Protein AF-A0A9E2XDL4-F1 (afdb_monomer)

Radius of gyration: 23.02 Å; Cα contacts (8 Å, |Δi|>4): 170; chains: 1; bounding box: 71×43×50 Å

pLDDT: mean 92.7, std 8.57, range [45.03, 98.88]

Mean predicted aligned error: 7.13 Å

Structure (mmCIF, N/CA/C/O backbone):
data_AF-A0A9E2XDL4-F1
#
_entry.id   AF-A0A9E2XDL4-F1
#
loop_
_atom_site.group_PDB
_atom_site.id
_atom_site.type_symbol
_atom_site.label_atom_id
_atom_site.label_alt_id
_atom_site.label_comp_id
_atom_site.label_asym_id
_atom_site.label_entity_id
_atom_site.label_seq_id
_atom_site.pdbx_PDB_ins_code
_atom_site.Cartn_x
_atom_site.Cartn_y
_atom_site.Cartn_z
_atom_site.occupancy
_atom_site.B_iso_or_equiv
_atom_site.auth_seq_id
_atom_site.auth_comp_id
_atom_site.auth_asym_id
_atom_site.auth_atom_id
_atom_site.pdbx_PDB_model_num
ATOM 1 N N . MET A 1 1 ? 46.177 1.633 -13.561 1.00 62.00 1 MET A N 1
ATOM 2 C CA . MET A 1 1 ? 47.328 1.032 -14.269 1.00 62.00 1 MET A CA 1
ATOM 3 C C . MET A 1 1 ? 46.847 -0.246 -14.950 1.00 62.00 1 MET A C 1
ATOM 5 O O . MET A 1 1 ? 46.163 -1.020 -14.292 1.00 62.00 1 MET A O 1
ATOM 9 N N . ILE A 1 2 ? 47.090 -0.427 -16.253 1.00 73.31 2 ILE A N 1
ATOM 10 C CA . ILE A 1 2 ? 46.756 -1.671 -16.976 1.00 73.31 2 ILE A CA 1
ATOM 11 C C . ILE A 1 2 ? 47.979 -2.585 -16.883 1.00 73.31 2 ILE A C 1
ATOM 13 O O . ILE A 1 2 ? 49.095 -2.118 -17.096 1.00 73.31 2 ILE A O 1
ATOM 17 N N . LEU A 1 3 ? 47.785 -3.863 -16.552 1.00 84.06 3 LEU A N 1
ATOM 18 C CA . LEU A 1 3 ? 48.887 -4.825 -16.519 1.00 84.06 3 LEU A CA 1
ATOM 19 C C . LEU A 1 3 ? 49.520 -4.950 -17.920 1.00 84.06 3 LEU A C 1
ATOM 21 O O . LEU A 1 3 ? 48.772 -5.096 -18.891 1.00 84.06 3 LEU A O 1
ATOM 25 N N . PRO A 1 4 ? 50.859 -4.946 -18.055 1.00 82.56 4 PRO A N 1
ATOM 26 C CA . PRO A 1 4 ? 51.529 -5.014 -19.359 1.00 82.56 4 PRO A CA 1
ATOM 27 C C . PRO A 1 4 ? 51.084 -6.205 -20.222 1.00 82.56 4 PRO A C 1
ATOM 29 O O . PRO A 1 4 ? 50.841 -6.053 -21.417 1.00 82.56 4 PRO A O 1
ATOM 32 N N . SER A 1 5 ? 50.864 -7.367 -19.602 1.00 83.56 5 SER A N 1
ATOM 33 C CA . SER A 1 5 ? 50.330 -8.567 -20.262 1.00 83.56 5 SER A CA 1
ATOM 34 C C . SER A 1 5 ? 48.918 -8.363 -20.826 1.00 83.56 5 SER A C 1
ATOM 36 O O . SER A 1 5 ? 48.600 -8.819 -21.921 1.00 83.56 5 SER A O 1
ATOM 38 N N . THR A 1 6 ? 48.072 -7.622 -20.106 1.00 76.94 6 THR A N 1
ATOM 39 C CA . THR A 1 6 ? 46.712 -7.271 -20.537 1.00 76.94 6 THR A CA 1
ATOM 40 C C . THR A 1 6 ? 46.731 -6.252 -21.673 1.00 76.94 6 THR A C 1
ATOM 42 O O . THR A 1 6 ? 45.903 -6.342 -22.576 1.00 76.94 6 THR A O 1
ATOM 45 N N . ALA A 1 7 ? 47.668 -5.301 -21.651 1.00 79.44 7 ALA A N 1
ATOM 46 C CA . ALA A 1 7 ? 47.844 -4.330 -22.725 1.00 79.44 7 ALA A CA 1
ATOM 47 C C . ALA A 1 7 ? 48.325 -5.007 -24.019 1.00 79.44 7 ALA A C 1
ATOM 49 O O . ALA A 1 7 ? 47.759 -4.746 -25.078 1.00 79.44 7 ALA A O 1
ATOM 50 N N . ALA A 1 8 ? 49.291 -5.928 -23.935 1.00 83.44 8 ALA A N 1
ATOM 51 C CA . ALA A 1 8 ? 49.776 -6.687 -25.089 1.00 83.44 8 ALA A CA 1
ATOM 52 C C . ALA A 1 8 ? 48.665 -7.540 -25.734 1.00 83.44 8 ALA A C 1
ATOM 54 O O . ALA A 1 8 ? 48.471 -7.486 -26.945 1.00 83.44 8 ALA A O 1
ATOM 55 N N . ALA A 1 9 ? 47.873 -8.258 -24.927 1.00 82.56 9 ALA A N 1
ATOM 56 C CA . ALA A 1 9 ? 46.795 -9.119 -25.424 1.00 82.56 9 ALA A CA 1
ATOM 57 C C . ALA A 1 9 ? 45.600 -8.352 -26.026 1.00 82.56 9 ALA A C 1
ATOM 59 O O . ALA A 1 9 ? 44.872 -8.889 -26.858 1.00 82.56 9 ALA A O 1
ATOM 60 N N . ASN A 1 10 ? 45.376 -7.099 -25.611 1.00 82.00 10 ASN A N 1
ATOM 61 C CA . ASN A 1 10 ? 44.185 -6.327 -25.981 1.00 82.00 10 ASN A CA 1
ATOM 62 C C . ASN A 1 10 ? 44.475 -5.121 -26.889 1.00 82.00 10 ASN A C 1
ATOM 64 O O . ASN A 1 10 ? 43.595 -4.280 -27.075 1.00 82.00 10 ASN A O 1
ATOM 68 N N . GLY A 1 11 ? 45.675 -5.026 -27.471 1.00 83.50 11 GLY A N 1
ATOM 69 C CA . GLY A 1 11 ? 46.051 -3.921 -28.363 1.00 83.50 11 GLY A CA 1
ATOM 70 C C . GLY A 1 11 ? 46.117 -2.570 -27.646 1.00 83.50 11 GLY A C 1
ATOM 71 O O . GLY A 1 11 ? 45.583 -1.580 -28.132 1.00 83.50 11 GLY A O 1
ATOM 72 N N . GLY A 1 12 ? 46.689 -2.547 -26.440 1.00 83.94 12 GLY A N 1
ATOM 73 C CA . GLY A 1 12 ? 46.825 -1.354 -25.598 1.00 83.94 12 GLY A CA 1
ATOM 74 C C . GLY A 1 12 ? 45.557 -0.954 -24.834 1.00 83.94 12 GLY A C 1
ATOM 75 O O . GLY A 1 12 ? 45.604 -0.057 -23.996 1.00 83.94 12 GLY A O 1
ATOM 76 N N . MET A 1 13 ? 44.427 -1.625 -25.073 1.00 82.31 13 MET A N 1
ATOM 77 C CA . MET A 1 13 ? 43.151 -1.306 -24.434 1.00 82.31 13 MET A CA 1
ATOM 78 C C . MET A 1 13 ? 42.925 -2.065 -23.123 1.00 82.31 13 MET A C 1
ATOM 80 O O . MET A 1 13 ? 43.367 -3.196 -22.928 1.00 82.31 13 MET A O 1
ATOM 84 N N . CYS A 1 14 ? 42.160 -1.450 -22.219 1.00 83.81 14 CYS A N 1
ATOM 85 C CA . CYS A 1 14 ? 41.675 -2.112 -21.013 1.00 83.81 14 CYS A CA 1
ATOM 86 C C . CYS A 1 14 ? 40.666 -3.228 -21.354 1.00 83.81 14 CYS A C 1
ATOM 88 O O . CYS A 1 14 ? 39.970 -3.133 -22.365 1.00 83.81 14 CYS A O 1
ATOM 90 N N . VAL A 1 15 ? 40.510 -4.247 -20.497 1.00 84.69 15 VAL A N 1
ATOM 91 C CA . VAL A 1 15 ? 39.554 -5.356 -20.735 1.00 84.69 15 VAL A CA 1
ATOM 92 C C . VAL A 1 15 ? 38.116 -4.858 -20.995 1.00 84.69 15 VAL A C 1
ATOM 94 O O . VAL A 1 15 ? 37.545 -5.262 -22.008 1.00 84.69 15 VAL A O 1
ATOM 97 N N . PRO A 1 16 ? 37.538 -3.936 -20.193 1.00 82.69 16 PRO A N 1
ATOM 98 C CA . PRO A 1 16 ? 36.223 -3.353 -20.495 1.00 82.69 16 PRO A CA 1
ATOM 99 C C . PRO A 1 16 ? 36.154 -2.564 -21.805 1.00 82.69 16 PRO A C 1
ATOM 101 O O . PRO A 1 16 ? 35.116 -2.533 -22.457 1.00 82.69 16 PRO A O 1
ATOM 104 N N . CYS A 1 17 ? 37.255 -1.913 -22.182 1.00 82.31 17 CYS A N 1
ATOM 105 C CA . CYS A 1 17 ? 37.365 -1.105 -23.391 1.00 82.31 17 CYS A CA 1
ATOM 106 C C . CYS A 1 17 ? 37.353 -2.016 -24.627 1.00 82.31 17 CYS A C 1
ATOM 108 O O . CYS A 1 17 ? 36.594 -1.795 -25.563 1.00 82.31 17 CYS A O 1
ATOM 110 N N . LYS A 1 18 ? 38.139 -3.100 -24.583 1.00 84.94 18 LYS A N 1
ATOM 111 C CA . LYS A 1 18 ? 38.226 -4.099 -25.653 1.00 84.94 18 LYS A CA 1
ATOM 112 C C . LYS A 1 18 ? 36.928 -4.889 -25.826 1.00 84.94 18 LYS A C 1
ATOM 114 O O . LYS A 1 18 ? 36.585 -5.250 -26.945 1.00 84.94 18 LYS A O 1
ATOM 119 N N . ARG A 1 19 ? 36.223 -5.164 -24.725 1.00 85.81 19 ARG A N 1
ATOM 120 C CA . ARG A 1 19 ? 34.960 -5.919 -24.707 1.00 85.81 19 ARG A CA 1
ATOM 121 C C . ARG A 1 19 ? 33.701 -5.044 -24.833 1.00 85.81 19 ARG A C 1
ATOM 123 O O . ARG A 1 19 ? 32.603 -5.578 -24.768 1.00 85.81 19 ARG A O 1
ATOM 130 N N . GLY A 1 20 ? 33.841 -3.726 -24.990 1.00 84.81 20 GLY A N 1
ATOM 131 C CA . GLY A 1 20 ? 32.733 -2.811 -25.297 1.00 84.81 20 GLY A CA 1
ATOM 132 C C . GLY A 1 20 ? 31.850 -2.363 -24.122 1.00 84.81 20 GLY A C 1
ATOM 133 O O . GLY A 1 20 ? 31.075 -1.433 -24.294 1.00 84.81 20 GLY A O 1
ATOM 134 N N . PHE A 1 21 ? 31.995 -2.923 -22.917 1.00 87.50 21 PHE A N 1
ATOM 135 C CA . PHE A 1 21 ? 31.141 -2.591 -21.759 1.00 87.50 21 PHE A CA 1
ATOM 136 C C . PHE A 1 21 ? 31.703 -1.480 -20.852 1.00 87.50 21 PHE A C 1
ATOM 138 O O . PHE A 1 21 ? 31.214 -1.243 -19.746 1.00 87.50 21 PHE A O 1
ATOM 145 N N . ARG A 1 22 ? 32.760 -0.770 -21.278 1.00 87.94 22 ARG A N 1
ATOM 146 C CA . ARG A 1 22 ? 33.304 0.366 -20.507 1.00 87.94 22 ARG A CA 1
ATOM 147 C C . ARG A 1 22 ? 32.253 1.456 -20.282 1.00 87.94 22 ARG A C 1
ATOM 149 O O . ARG A 1 22 ? 32.222 2.028 -19.196 1.00 87.94 22 ARG A O 1
ATOM 156 N N . LYS A 1 23 ? 31.409 1.717 -21.285 1.00 86.00 23 LYS A N 1
ATOM 157 C CA . LYS A 1 23 ? 30.320 2.697 -21.203 1.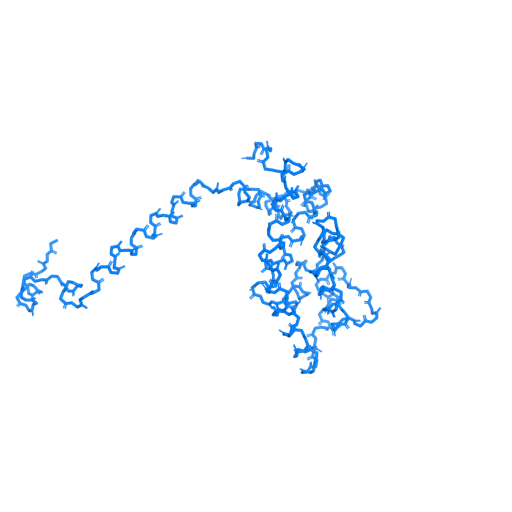00 86.00 23 LYS A CA 1
ATOM 158 C C . LYS A 1 23 ? 29.313 2.311 -20.115 1.00 86.00 23 LYS A C 1
ATOM 160 O O . LYS A 1 23 ? 29.029 3.131 -19.251 1.00 86.00 23 LYS A O 1
ATOM 165 N N . ASP A 1 24 ? 28.907 1.043 -20.072 1.00 86.81 24 ASP A N 1
ATOM 166 C CA . ASP A 1 2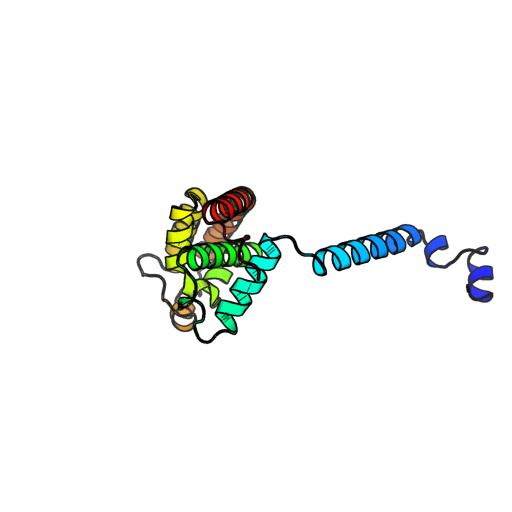4 ? 27.958 0.521 -19.077 1.00 86.81 24 ASP A CA 1
ATOM 167 C C . ASP A 1 24 ? 28.477 0.653 -17.640 1.00 86.81 24 ASP A C 1
ATOM 169 O O . ASP A 1 24 ? 27.705 0.929 -16.719 1.00 86.81 24 ASP A O 1
ATOM 173 N N . ILE A 1 25 ? 29.792 0.483 -17.440 1.00 86.25 25 ILE A N 1
ATOM 174 C CA . ILE A 1 25 ? 30.445 0.683 -16.139 1.00 86.25 25 ILE A CA 1
ATOM 175 C C . ILE A 1 25 ? 30.360 2.147 -15.706 1.00 86.25 25 ILE A C 1
ATOM 177 O O . ILE A 1 25 ? 30.022 2.416 -14.555 1.00 86.25 25 ILE A O 1
ATOM 181 N N . GLU A 1 26 ? 30.689 3.091 -16.590 1.00 90.12 26 GLU A N 1
ATOM 182 C CA . GLU A 1 26 ? 30.647 4.516 -16.241 1.00 90.12 26 GLU A CA 1
ATOM 183 C C . GLU A 1 26 ? 29.205 4.994 -16.026 1.00 90.12 26 GLU A C 1
ATOM 185 O O . GLU A 1 26 ? 28.925 5.650 -15.025 1.00 90.12 26 GLU A O 1
ATOM 190 N N . GLU A 1 27 ? 28.258 4.572 -16.868 1.00 90.62 27 GLU A N 1
ATOM 191 C CA . GLU A 1 27 ? 26.831 4.826 -16.636 1.00 90.62 27 GLU A CA 1
ATOM 192 C C . GLU A 1 27 ? 26.339 4.181 -15.330 1.00 90.62 27 GLU A C 1
ATOM 194 O O . GLU A 1 27 ? 25.522 4.754 -14.611 1.00 90.62 27 GLU A O 1
ATOM 199 N N . GLY A 1 28 ? 26.858 3.002 -14.975 1.00 88.94 28 GLY A N 1
ATOM 200 C CA . GLY A 1 28 ? 26.582 2.341 -13.702 1.00 88.94 28 GLY A CA 1
ATOM 201 C C . GLY A 1 28 ? 27.036 3.159 -12.495 1.00 88.94 28 GLY A C 1
ATOM 202 O O . GLY A 1 28 ? 26.291 3.258 -11.518 1.00 88.94 28 GLY A O 1
ATOM 203 N N . LYS A 1 29 ? 28.216 3.787 -12.568 1.00 90.69 29 LYS A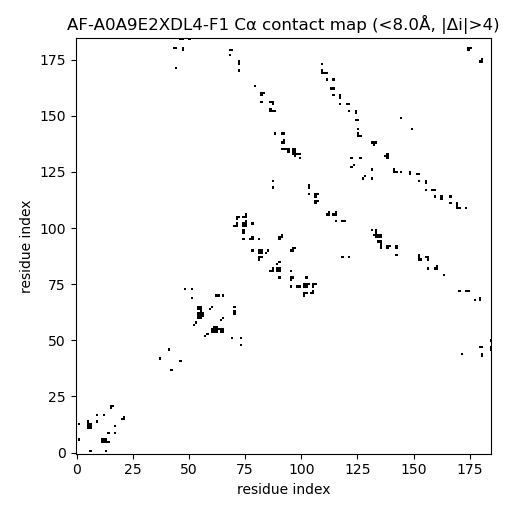 N 1
ATOM 204 C CA . LYS A 1 29 ? 28.697 4.699 -11.518 1.00 90.69 29 LYS A CA 1
ATOM 205 C C . LYS A 1 29 ? 27.828 5.945 -11.409 1.00 90.69 29 LYS A C 1
ATOM 207 O O . LYS A 1 29 ? 27.486 6.319 -10.293 1.00 90.69 29 LYS A O 1
ATOM 212 N N . LEU A 1 30 ? 27.426 6.537 -12.536 1.00 88.81 30 LEU A N 1
ATOM 213 C CA . LEU A 1 30 ? 26.518 7.688 -12.543 1.00 88.81 30 LEU A CA 1
ATOM 214 C C . LEU A 1 30 ? 25.183 7.336 -11.871 1.00 88.81 30 LEU A C 1
ATOM 216 O O . LEU A 1 30 ? 24.784 8.008 -10.924 1.00 88.81 30 LEU A O 1
ATOM 220 N N . ARG A 1 31 ? 24.563 6.206 -12.248 1.00 88.62 31 ARG A N 1
ATOM 221 C CA . ARG A 1 31 ? 23.337 5.703 -11.596 1.00 88.62 31 ARG A CA 1
ATOM 222 C C . ARG A 1 31 ? 23.528 5.466 -10.096 1.00 88.62 31 ARG A C 1
ATOM 224 O O . ARG A 1 31 ? 22.615 5.710 -9.309 1.00 88.62 31 ARG A O 1
ATOM 231 N N . TYR A 1 32 ? 24.691 4.963 -9.685 1.00 87.50 32 TYR A N 1
ATOM 232 C CA . TYR A 1 32 ? 25.015 4.766 -8.273 1.00 87.50 32 TYR A CA 1
ATOM 233 C C . TYR A 1 32 ? 25.140 6.099 -7.521 1.00 87.50 32 TYR A C 1
ATOM 235 O O . TYR A 1 32 ? 24.570 6.242 -6.440 1.00 87.50 32 TYR A O 1
ATOM 243 N N . GLU A 1 33 ? 25.835 7.085 -8.088 1.00 87.06 33 GLU A N 1
ATOM 244 C CA . GLU A 1 33 ? 25.971 8.419 -7.497 1.00 87.06 33 GLU A CA 1
ATOM 245 C C . GLU A 1 33 ? 24.630 9.150 -7.403 1.00 87.06 33 GLU A C 1
ATOM 247 O O . GLU A 1 33 ? 24.330 9.733 -6.362 1.00 87.06 33 GLU A O 1
ATOM 252 N N . GLU A 1 34 ? 23.795 9.075 -8.440 1.00 83.19 34 GLU A N 1
ATOM 253 C CA . GLU A 1 34 ? 22.436 9.623 -8.440 1.00 83.19 34 GLU A CA 1
ATOM 254 C C . GLU A 1 34 ? 21.574 8.985 -7.347 1.00 83.19 34 GLU A C 1
ATOM 256 O O . GLU A 1 34 ? 20.979 9.699 -6.539 1.00 83.19 34 GLU A O 1
ATOM 261 N N . ARG A 1 35 ? 21.570 7.647 -7.245 1.00 83.81 35 ARG A N 1
ATOM 262 C CA . ARG A 1 35 ? 20.869 6.931 -6.166 1.00 83.81 35 ARG A CA 1
ATOM 263 C C . ARG A 1 35 ? 21.390 7.332 -4.791 1.00 83.81 35 ARG A C 1
ATOM 265 O O . ARG A 1 35 ? 20.590 7.553 -3.887 1.00 83.81 35 ARG A O 1
ATOM 272 N N . LYS A 1 36 ? 22.710 7.469 -4.629 1.00 85.25 36 LYS A N 1
ATOM 273 C CA . LYS A 1 36 ? 23.330 7.915 -3.374 1.00 85.25 36 LYS A CA 1
ATOM 274 C C . LYS A 1 36 ? 22.892 9.337 -3.010 1.00 85.25 36 LYS A C 1
ATOM 276 O O . LYS A 1 36 ? 22.561 9.582 -1.853 1.00 85.25 36 LYS A O 1
ATOM 281 N N . ARG A 1 37 ? 22.848 10.262 -3.976 1.00 80.00 37 ARG A N 1
ATOM 282 C CA . ARG A 1 37 ? 22.356 11.638 -3.773 1.00 80.00 37 ARG A CA 1
ATOM 283 C C . ARG A 1 37 ? 20.875 11.655 -3.392 1.00 80.00 37 ARG A C 1
ATOM 285 O O . ARG A 1 37 ? 20.523 12.298 -2.408 1.00 80.00 37 ARG A O 1
ATOM 292 N N . ALA A 1 38 ? 20.035 10.903 -4.103 1.00 76.88 38 ALA A N 1
ATOM 293 C CA . ALA A 1 38 ? 18.610 10.774 -3.795 1.00 76.88 38 ALA A CA 1
ATOM 294 C C . ALA A 1 38 ? 18.367 10.142 -2.413 1.00 76.88 38 ALA A C 1
ATOM 296 O O . ALA A 1 38 ? 17.473 10.549 -1.679 1.00 76.88 38 ALA A O 1
ATOM 297 N N . GLN A 1 39 ? 19.195 9.174 -2.014 1.00 79.12 39 GLN A N 1
ATOM 298 C CA . GLN A 1 39 ? 19.116 8.569 -0.688 1.00 79.12 39 GLN A CA 1
ATOM 299 C C . GLN A 1 39 ? 19.547 9.535 0.424 1.00 79.12 39 GLN A C 1
ATOM 301 O O . GLN A 1 39 ? 18.978 9.469 1.516 1.00 79.12 39 GLN A O 1
ATOM 306 N N . ALA A 1 40 ? 20.523 10.408 0.146 1.00 80.94 40 ALA A N 1
ATOM 307 C CA . ALA A 1 40 ? 21.030 11.411 1.081 1.00 80.94 40 ALA A CA 1
ATOM 308 C C . ALA A 1 40 ? 20.064 12.592 1.268 1.00 80.94 40 ALA A C 1
ATOM 310 O O . ALA A 1 40 ? 19.936 13.096 2.380 1.00 80.94 40 ALA A O 1
ATOM 311 N N . ASN A 1 41 ? 19.358 13.008 0.212 1.00 79.75 41 ASN A N 1
ATOM 312 C CA . ASN A 1 41 ? 18.311 14.025 0.290 1.00 79.75 41 ASN A CA 1
ATOM 313 C C . ASN A 1 41 ? 17.005 13.513 -0.341 1.00 79.75 41 ASN A C 1
ATOM 315 O O . ASN A 1 41 ? 16.695 13.867 -1.481 1.00 79.75 41 ASN A O 1
ATOM 319 N N . PRO A 1 42 ? 16.260 12.658 0.379 1.00 84.44 42 PRO A N 1
ATOM 320 C CA . PRO A 1 42 ? 14.995 12.135 -0.111 1.00 84.44 42 PRO A CA 1
ATOM 321 C C . PRO A 1 42 ? 13.968 13.253 -0.295 1.00 84.44 42 PRO A C 1
ATOM 323 O O . PRO A 1 42 ? 13.981 14.259 0.423 1.00 84.44 42 PRO A O 1
ATOM 326 N N . ASP A 1 43 ? 13.056 13.055 -1.242 1.00 87.56 43 ASP A N 1
ATOM 327 C CA . ASP A 1 43 ? 11.907 13.933 -1.420 1.00 87.56 43 ASP A CA 1
ATOM 328 C C . ASP A 1 43 ? 11.016 13.941 -0.153 1.00 87.56 43 ASP A C 1
ATOM 330 O O . ASP A 1 43 ? 11.099 13.022 0.677 1.00 87.56 43 ASP A O 1
ATOM 334 N N . PRO A 1 44 ? 10.166 14.969 0.032 1.00 90.31 44 PRO A N 1
ATOM 335 C CA . PRO A 1 44 ? 9.342 15.094 1.232 1.00 90.31 44 PRO A CA 1
ATOM 336 C C . PRO A 1 44 ? 8.428 13.891 1.501 1.00 90.31 44 PRO A C 1
ATOM 338 O O . PRO A 1 44 ? 8.268 13.508 2.660 1.00 90.31 44 PRO A O 1
ATOM 341 N N . ALA A 1 45 ? 7.886 13.242 0.465 1.00 91.44 45 ALA A N 1
ATOM 342 C CA . ALA A 1 45 ? 7.023 12.077 0.644 1.00 91.44 45 ALA A CA 1
ATOM 343 C C . ALA A 1 45 ? 7.823 10.870 1.155 1.00 91.44 45 ALA A C 1
ATOM 345 O O . ALA A 1 45 ? 7.389 10.191 2.087 1.00 91.44 45 ALA A O 1
ATOM 346 N N . THR A 1 46 ? 9.030 10.647 0.626 1.00 91.19 46 THR A N 1
ATOM 347 C CA . THR A 1 46 ? 9.942 9.609 1.131 1.00 91.19 46 THR A CA 1
ATOM 348 C C . THR A 1 46 ? 10.387 9.882 2.572 1.00 91.19 46 THR A C 1
ATOM 350 O O . THR A 1 46 ? 10.459 8.946 3.374 1.00 91.19 46 THR A O 1
ATOM 353 N N . LYS A 1 47 ? 10.683 11.142 2.930 1.00 92.56 47 LYS A N 1
ATOM 354 C CA . LYS A 1 47 ? 11.002 11.531 4.320 1.00 92.56 47 LYS A CA 1
ATOM 355 C C . LYS A 1 47 ? 9.842 11.205 5.258 1.00 92.56 47 LYS A C 1
ATOM 357 O O . LYS A 1 47 ? 10.038 10.501 6.249 1.00 92.56 47 LYS A O 1
ATOM 362 N N . HIS A 1 48 ? 8.639 11.637 4.889 1.00 94.69 48 HIS A N 1
ATOM 363 C CA . HIS A 1 48 ? 7.427 11.416 5.672 1.00 94.69 48 HIS A CA 1
ATOM 364 C C . HIS A 1 48 ? 7.091 9.932 5.830 1.00 94.69 48 HIS A C 1
ATOM 366 O O . HIS A 1 48 ? 6.815 9.467 6.931 1.00 94.69 48 HIS A O 1
ATOM 372 N N . TRP A 1 49 ? 7.203 9.144 4.758 1.00 95.44 49 TRP A N 1
ATOM 373 C CA . TRP A 1 49 ? 6.996 7.697 4.820 1.00 95.44 49 TRP A CA 1
ATOM 374 C C . TRP A 1 49 ? 7.960 7.011 5.796 1.00 95.44 49 TRP A C 1
ATOM 376 O O . TRP A 1 49 ? 7.535 6.220 6.638 1.00 95.44 49 TRP A O 1
ATOM 386 N N . ARG A 1 50 ? 9.260 7.338 5.738 1.00 94.50 50 ARG A N 1
ATOM 387 C CA . ARG A 1 50 ? 10.259 6.780 6.671 1.00 94.50 50 ARG A CA 1
ATOM 388 C C . ARG A 1 50 ? 9.932 7.125 8.121 1.00 94.50 50 ARG A C 1
ATOM 390 O O . ARG A 1 50 ? 10.100 6.277 8.997 1.00 94.50 50 ARG A O 1
ATOM 397 N N . TRP A 1 51 ? 9.457 8.341 8.365 1.00 94.94 51 TRP A N 1
ATOM 398 C CA . TRP A 1 51 ? 9.012 8.765 9.685 1.00 94.94 51 TRP A CA 1
ATOM 399 C C . TRP A 1 51 ? 7.793 7.998 10.169 1.00 94.94 51 TRP A C 1
ATOM 401 O O . TRP A 1 51 ? 7.837 7.472 11.276 1.00 94.94 51 TRP A O 1
ATOM 411 N N . LEU A 1 52 ? 6.757 7.862 9.337 1.00 96.69 52 LEU A N 1
ATOM 412 C CA . LEU A 1 52 ? 5.559 7.086 9.663 1.00 96.69 52 LEU A CA 1
ATOM 413 C C . LEU A 1 52 ? 5.914 5.643 10.024 1.00 96.69 52 LEU A C 1
ATOM 415 O O . LEU A 1 52 ? 5.484 5.152 11.061 1.00 96.69 52 LEU A O 1
ATOM 419 N N . VAL A 1 53 ? 6.761 4.987 9.225 1.00 96.31 53 VAL A N 1
ATOM 420 C CA . VAL A 1 53 ? 7.267 3.637 9.525 1.00 96.31 53 VAL A CA 1
ATOM 421 C C . VAL A 1 53 ? 7.989 3.613 10.879 1.00 96.31 53 VAL A C 1
ATOM 423 O O . VAL A 1 53 ? 7.786 2.697 11.674 1.00 96.31 53 VAL A O 1
ATOM 426 N N . GLY A 1 54 ? 8.799 4.632 11.175 1.00 96.00 54 GLY A N 1
ATOM 427 C CA . GLY A 1 54 ? 9.422 4.808 12.487 1.00 96.00 54 GLY A CA 1
ATOM 428 C C . GLY A 1 54 ? 8.399 4.925 13.620 1.00 96.00 54 GLY A C 1
ATOM 429 O O . GLY A 1 54 ? 8.511 4.204 14.606 1.00 96.00 54 GLY A O 1
ATOM 430 N N . GLN A 1 55 ? 7.376 5.766 13.467 1.00 95.56 55 GLN A N 1
ATOM 431 C CA . GLN A 1 55 ? 6.325 5.937 14.472 1.00 95.56 55 GLN A CA 1
ATOM 432 C C . GLN A 1 55 ? 5.533 4.650 14.707 1.00 95.56 55 GLN A C 1
ATOM 434 O O . GLN A 1 55 ? 5.314 4.260 15.849 1.00 95.56 55 GLN A O 1
ATOM 439 N N . VA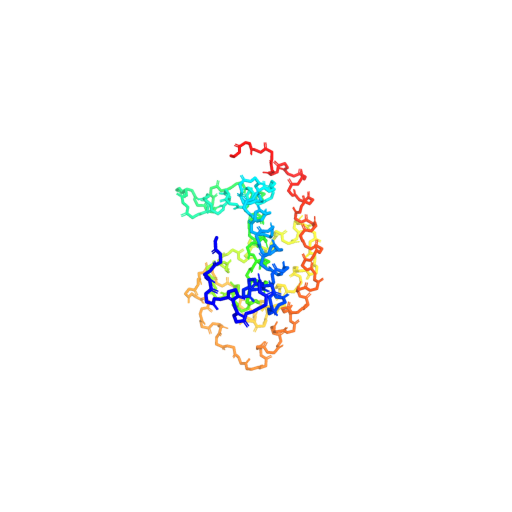L A 1 56 ? 5.150 3.955 13.636 1.00 96.44 56 VAL A N 1
ATOM 440 C CA . VAL A 1 56 ? 4.317 2.752 13.721 1.00 96.44 56 VAL A CA 1
ATOM 441 C C . VAL A 1 56 ? 5.050 1.596 14.395 1.00 96.44 56 VAL A C 1
ATOM 443 O O . VAL A 1 56 ? 4.457 0.913 15.225 1.00 96.44 56 VAL A O 1
ATOM 446 N N . TYR A 1 57 ? 6.325 1.378 14.062 1.00 94.56 57 TYR A N 1
ATOM 447 C CA . TYR A 1 57 ? 7.049 0.176 14.492 1.00 94.56 57 TYR A CA 1
ATOM 448 C C . TYR A 1 57 ? 8.084 0.408 15.598 1.00 94.56 57 TYR A C 1
ATOM 450 O O . TYR A 1 57 ? 8.610 -0.565 16.135 1.00 94.56 57 TYR A O 1
ATOM 458 N N . ARG A 1 58 ? 8.432 1.661 15.919 1.00 94.25 58 ARG A N 1
ATOM 459 C CA . ARG A 1 58 ? 9.500 1.980 16.889 1.00 94.25 58 ARG A CA 1
ATOM 460 C C . ARG A 1 58 ? 9.067 2.916 18.015 1.00 94.25 58 ARG A C 1
ATOM 462 O O . ARG A 1 58 ? 9.776 2.979 19.016 1.00 94.25 58 ARG A O 1
ATOM 469 N N . SER A 1 59 ? 7.942 3.622 17.886 1.00 93.25 59 SER A N 1
ATOM 470 C CA . SER A 1 59 ? 7.423 4.481 18.958 1.00 93.25 59 SER A CA 1
ATOM 471 C C . SER A 1 59 ? 6.429 3.726 19.854 1.00 93.25 59 SER A C 1
ATOM 473 O O . SER A 1 59 ? 5.655 2.916 19.344 1.00 93.25 59 SER A O 1
ATOM 475 N N . PRO A 1 60 ? 6.353 4.034 21.166 1.00 92.56 60 PRO A N 1
ATOM 476 C CA . PRO A 1 60 ? 5.408 3.390 22.088 1.00 92.56 60 PRO A CA 1
ATOM 477 C C . PRO A 1 60 ? 3.930 3.524 21.689 1.00 92.56 60 PRO A C 1
ATOM 479 O O . PRO A 1 60 ? 3.137 2.632 21.968 1.00 92.56 60 PRO A O 1
ATOM 482 N N . GLY A 1 61 ? 3.555 4.630 21.034 1.00 91.75 61 GLY A N 1
ATOM 483 C CA . GLY A 1 61 ? 2.186 4.854 20.555 1.00 91.75 61 GLY A CA 1
ATOM 484 C C . GLY A 1 61 ? 1.808 4.027 19.321 1.00 91.75 61 GLY A C 1
ATOM 485 O O . GLY A 1 61 ? 0.621 3.873 19.033 1.00 91.75 61 GLY A O 1
ATOM 486 N N . GLY A 1 62 ? 2.798 3.499 18.593 1.00 95.75 62 GLY A N 1
ATOM 487 C CA . GLY A 1 62 ? 2.604 2.741 17.361 1.00 95.75 62 GLY A CA 1
ATOM 488 C C . GLY A 1 62 ? 1.676 3.432 16.358 1.00 95.75 62 GLY A C 1
ATOM 489 O O . GLY A 1 62 ? 1.592 4.659 16.278 1.00 95.75 62 GLY A O 1
ATOM 490 N N . PHE A 1 63 ? 0.929 2.627 15.604 1.00 96.31 63 PHE A N 1
ATOM 491 C CA . PHE A 1 63 ? -0.065 3.119 14.647 1.00 96.31 63 PHE A CA 1
ATOM 492 C C . PHE A 1 63 ? -1.175 3.964 15.293 1.00 96.31 63 PHE A C 1
ATOM 494 O O . PHE A 1 63 ? -1.603 4.962 14.715 1.00 96.31 63 PHE A O 1
ATOM 501 N N . ALA A 1 64 ? -1.625 3.604 16.498 1.00 95.94 64 ALA A N 1
ATOM 502 C CA . ALA A 1 64 ? -2.691 4.325 17.195 1.00 95.94 64 ALA A CA 1
ATOM 503 C C . ALA A 1 64 ? -2.275 5.748 17.614 1.00 95.94 64 ALA A C 1
ATOM 505 O O . ALA A 1 64 ? -3.122 6.635 17.683 1.00 95.94 64 ALA A O 1
ATOM 506 N N . GLY A 1 65 ? -0.979 5.974 17.851 1.00 95.81 65 GLY A N 1
ATOM 507 C CA . GLY A 1 65 ? -0.419 7.272 18.232 1.00 95.81 65 GLY A CA 1
ATOM 508 C C . GLY A 1 65 ? -0.279 8.280 17.087 1.00 95.81 65 GLY A C 1
ATOM 509 O O . GLY A 1 65 ? 0.045 9.439 17.338 1.00 95.81 65 GLY A O 1
ATOM 510 N N . LEU A 1 66 ? -0.510 7.872 15.836 1.00 96.88 66 LEU A N 1
ATOM 511 C CA . LEU A 1 66 ? -0.539 8.784 14.692 1.00 96.88 66 LEU A CA 1
ATOM 512 C C . LEU A 1 66 ? -1.804 9.658 14.706 1.00 96.88 66 LEU A C 1
ATOM 514 O O . LEU A 1 66 ? -2.839 9.243 15.227 1.00 96.88 66 LEU A O 1
ATOM 518 N N . SER A 1 67 ? -1.753 10.837 14.071 1.00 96.81 67 SER A N 1
ATOM 519 C CA . SER A 1 67 ? -2.977 11.597 13.759 1.00 96.81 67 SER A CA 1
ATOM 520 C C . SER A 1 67 ? -3.863 10.824 12.779 1.00 96.81 67 SER A C 1
ATOM 522 O O . SER A 1 67 ? -3.392 9.905 12.106 1.00 96.81 67 SER A O 1
ATOM 524 N N . GLU A 1 68 ? -5.137 11.195 12.680 1.00 97.44 68 GLU A N 1
ATOM 525 C CA . GLU A 1 68 ? -6.085 10.536 11.778 1.00 97.44 68 GLU A CA 1
ATOM 526 C C . GLU A 1 68 ? -5.607 10.552 10.324 1.00 97.44 68 GLU A C 1
ATOM 528 O O . GLU A 1 68 ? -5.523 9.502 9.691 1.00 97.44 68 GLU A O 1
ATOM 533 N N . GLU A 1 69 ? -5.133 11.702 9.855 1.00 97.81 69 GLU A N 1
ATOM 534 C CA . GLU A 1 69 ? -4.651 11.889 8.489 1.00 97.81 69 GLU A CA 1
ATOM 535 C C . GLU A 1 69 ? -3.396 11.061 8.209 1.00 97.81 69 GLU A C 1
ATOM 537 O O . GLU A 1 69 ? -3.212 10.514 7.122 1.00 97.81 69 GLU A O 1
ATOM 542 N N . ASN A 1 70 ? -2.523 10.925 9.213 1.00 97.81 70 ASN A N 1
ATOM 543 C CA . ASN A 1 70 ? -1.328 10.096 9.109 1.00 97.81 70 ASN A CA 1
ATOM 544 C C . ASN A 1 70 ? -1.659 8.603 9.129 1.00 97.81 70 ASN A C 1
ATOM 546 O O . ASN A 1 70 ? -0.980 7.837 8.448 1.00 97.81 70 ASN A O 1
ATOM 550 N N . ARG A 1 71 ? -2.700 8.177 9.858 1.00 98.31 71 ARG A N 1
ATOM 551 C CA . ARG A 1 71 ? -3.196 6.795 9.795 1.00 98.31 71 ARG A CA 1
ATOM 552 C C . ARG A 1 71 ? -3.799 6.489 8.429 1.00 98.31 71 ARG A C 1
ATOM 554 O O . ARG A 1 71 ? -3.454 5.453 7.863 1.00 98.31 71 ARG A O 1
ATOM 561 N N . THR A 1 72 ? -4.627 7.389 7.892 1.00 98.50 72 THR A N 1
ATOM 562 C CA . THR A 1 72 ? -5.194 7.282 6.538 1.00 98.50 72 THR A CA 1
ATOM 563 C C . THR A 1 72 ? -4.080 7.185 5.497 1.00 98.50 72 THR A C 1
ATOM 565 O O . THR A 1 72 ? -4.006 6.199 4.763 1.00 98.50 72 THR A O 1
ATOM 568 N N . TYR A 1 73 ? -3.157 8.151 5.479 1.00 98.44 73 TYR A N 1
ATOM 569 C CA . TYR A 1 73 ? -2.050 8.167 4.523 1.00 98.44 73 TYR A CA 1
ATOM 570 C C . TYR A 1 73 ? -1.180 6.907 4.637 1.00 98.44 73 TYR A C 1
ATOM 572 O O . TYR A 1 73 ? -0.904 6.252 3.633 1.00 98.44 73 TYR A O 1
ATOM 580 N N . PHE A 1 74 ? -0.797 6.514 5.859 1.00 98.50 74 PHE A N 1
ATOM 581 C CA . PHE A 1 74 ? 0.008 5.315 6.092 1.00 98.50 74 PHE A CA 1
ATOM 582 C C . PHE A 1 74 ? -0.683 4.044 5.593 1.00 98.50 74 PHE A C 1
ATOM 584 O O . PHE A 1 74 ? -0.067 3.274 4.859 1.00 98.50 74 PHE A O 1
ATOM 591 N N . ALA A 1 75 ? -1.946 3.820 5.967 1.00 98.62 75 ALA A N 1
ATOM 592 C CA . ALA A 1 75 ? -2.664 2.592 5.634 1.00 98.62 75 ALA A CA 1
ATOM 593 C C . ALA A 1 75 ? -2.876 2.438 4.120 1.00 98.62 75 ALA A C 1
ATOM 595 O O . ALA A 1 75 ? -2.745 1.333 3.592 1.00 98.62 75 ALA A O 1
ATOM 596 N N . VAL A 1 76 ? -3.153 3.538 3.410 1.00 98.75 76 VAL A N 1
ATOM 597 C CA . VAL A 1 76 ? -3.342 3.516 1.953 1.00 98.75 76 VAL A CA 1
ATOM 598 C C . VAL A 1 76 ? -2.008 3.347 1.213 1.00 98.75 76 VAL A C 1
ATOM 600 O O . VAL A 1 76 ? -1.938 2.550 0.279 1.00 98.75 76 VAL A O 1
ATOM 603 N N . CYS A 1 77 ? -0.931 4.016 1.646 1.00 98.44 77 CYS A N 1
ATOM 604 C CA . CYS A 1 77 ? 0.412 3.770 1.105 1.00 98.44 77 CYS A CA 1
ATOM 605 C C . CYS A 1 77 ? 0.868 2.323 1.341 1.00 98.44 77 CYS A C 1
ATOM 607 O O . CYS A 1 77 ? 1.447 1.703 0.452 1.00 98.44 77 CYS A O 1
ATOM 609 N N . LEU A 1 78 ? 0.589 1.772 2.524 1.00 98.25 78 LEU A N 1
ATOM 610 C CA . LEU A 1 78 ? 0.936 0.396 2.859 1.00 98.25 78 LEU A CA 1
ATOM 611 C C . LEU A 1 78 ? 0.169 -0.606 1.985 1.00 98.25 78 LEU A C 1
ATOM 613 O O . LEU A 1 78 ? 0.774 -1.536 1.461 1.00 98.25 78 LEU A O 1
ATOM 617 N N . LEU A 1 79 ? -1.135 -0.391 1.779 1.00 98.69 79 LEU A N 1
ATOM 618 C CA . LEU A 1 79 ? -1.950 -1.183 0.855 1.00 98.69 79 LEU A CA 1
ATOM 619 C C . LEU A 1 79 ? -1.360 -1.190 -0.560 1.00 98.69 79 LEU A C 1
ATOM 621 O O . LEU A 1 79 ? -1.174 -2.255 -1.147 1.00 98.69 79 LEU A O 1
ATOM 625 N N . GLU A 1 80 ? -1.069 -0.008 -1.103 1.00 98.44 80 GLU A N 1
ATOM 626 C CA . GLU A 1 80 ? -0.525 0.137 -2.454 1.00 98.44 80 GLU A CA 1
ATOM 627 C C . GLU A 1 80 ? 0.825 -0.575 -2.597 1.00 98.44 80 GLU A C 1
ATOM 629 O O . GLU A 1 80 ? 1.020 -1.322 -3.556 1.00 98.44 80 GLU A O 1
ATOM 634 N N . GLY A 1 81 ? 1.708 -0.429 -1.605 1.00 97.94 81 GLY A N 1
ATOM 635 C CA . GLY A 1 81 ? 3.012 -1.086 -1.592 1.00 97.94 81 GLY A CA 1
ATOM 636 C C . GLY A 1 81 ? 2.928 -2.613 -1.528 1.00 97.94 81 GLY A C 1
ATOM 637 O O . GLY A 1 81 ? 3.676 -3.298 -2.225 1.00 97.94 81 GLY A O 1
ATOM 638 N N . GLU A 1 82 ? 2.017 -3.174 -0.730 1.00 98.31 82 GLU A N 1
ATOM 639 C CA . GLU A 1 82 ? 1.812 -4.628 -0.665 1.00 98.31 82 GLU A CA 1
ATOM 640 C C . GLU A 1 82 ? 1.267 -5.186 -1.982 1.00 98.31 82 GLU A C 1
ATOM 642 O O . GLU A 1 82 ? 1.775 -6.195 -2.472 1.00 98.31 82 GLU A O 1
ATOM 647 N N . ILE A 1 83 ? 0.288 -4.508 -2.592 1.00 98.31 83 ILE A N 1
ATOM 648 C CA . ILE A 1 83 ? -0.273 -4.934 -3.880 1.00 98.31 83 ILE A CA 1
ATOM 649 C C . ILE A 1 83 ? 0.781 -4.836 -4.982 1.00 98.31 83 ILE A C 1
ATOM 651 O O . ILE A 1 83 ? 0.910 -5.759 -5.784 1.00 98.31 83 ILE A O 1
ATOM 655 N N . TYR A 1 84 ? 1.573 -3.763 -4.996 1.00 97.12 84 TYR A N 1
ATOM 656 C CA . TYR A 1 84 ? 2.678 -3.614 -5.938 1.00 97.12 84 TYR A CA 1
ATOM 657 C C . TYR A 1 84 ? 3.713 -4.744 -5.804 1.00 97.12 84 TYR A C 1
ATOM 659 O O . TYR A 1 84 ? 4.224 -5.234 -6.810 1.00 97.12 84 TYR A O 1
ATOM 667 N N . ASN A 1 85 ? 4.009 -5.175 -4.575 1.00 97.25 85 ASN A N 1
ATOM 668 C CA . ASN A 1 85 ? 5.018 -6.201 -4.311 1.00 97.25 85 ASN A CA 1
ATOM 669 C C . ASN A 1 85 ? 4.515 -7.637 -4.540 1.00 97.25 85 ASN A C 1
ATOM 671 O O . ASN A 1 85 ? 5.293 -8.475 -4.992 1.00 97.25 85 ASN A O 1
ATOM 675 N N . GLY A 1 86 ? 3.252 -7.935 -4.224 1.00 96.38 86 GLY A N 1
ATOM 676 C CA . GLY A 1 86 ? 2.737 -9.310 -4.253 1.00 96.38 86 GLY A CA 1
ATOM 677 C C . GLY A 1 86 ? 1.215 -9.454 -4.320 1.00 96.38 86 GLY A C 1
ATOM 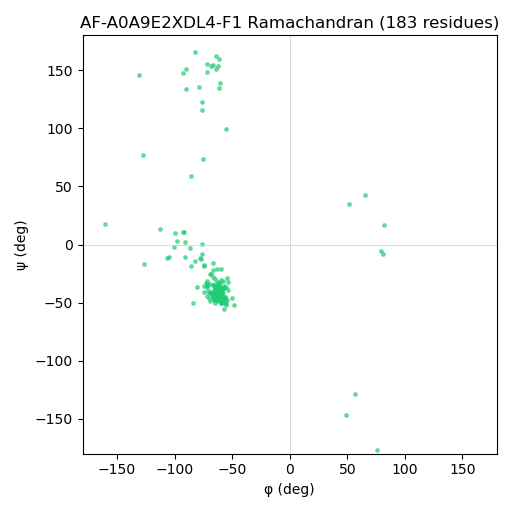678 O O . GLY A 1 86 ? 0.691 -10.528 -4.018 1.00 96.38 86 GLY A O 1
ATOM 679 N N . GLY A 1 87 ? 0.496 -8.400 -4.708 1.00 98.31 87 GLY A N 1
ATOM 680 C CA . GLY A 1 87 ? -0.954 -8.429 -4.897 1.00 98.31 87 GLY A CA 1
ATOM 681 C C . GLY A 1 87 ? -1.777 -8.420 -3.604 1.00 98.31 87 GLY A C 1
ATOM 682 O O . GLY A 1 87 ? -1.263 -8.362 -2.482 1.00 98.31 87 GLY A O 1
ATOM 683 N N . PHE A 1 88 ? -3.098 -8.506 -3.760 1.00 98.56 88 PHE A N 1
ATOM 684 C CA . PHE A 1 88 ? -4.058 -8.547 -2.657 1.00 98.56 88 PHE A CA 1
ATOM 685 C C . PHE A 1 88 ? -3.848 -9.751 -1.737 1.00 98.56 88 PHE A C 1
ATOM 687 O O . PHE A 1 88 ? -4.057 -9.637 -0.531 1.00 98.56 88 PHE A O 1
ATOM 694 N N . HIS A 1 89 ? -3.406 -10.891 -2.279 1.00 97.88 89 HIS A N 1
ATOM 695 C CA . HIS A 1 89 ? -3.071 -12.056 -1.460 1.00 97.88 89 HIS A CA 1
ATOM 696 C C . HIS A 1 89 ? -1.981 -11.709 -0.438 1.00 97.88 89 HIS A C 1
ATOM 698 O O . HIS A 1 89 ? -2.154 -11.965 0.753 1.00 97.88 89 HIS A O 1
ATOM 704 N N . GLN A 1 90 ? -0.891 -11.065 -0.875 1.00 97.62 90 GLN A N 1
ATOM 705 C CA . GLN A 1 90 ? 0.178 -10.640 0.027 1.00 97.62 90 GLN A CA 1
ATOM 706 C C . GLN A 1 90 ? -0.317 -9.606 1.047 1.00 97.62 90 GLN A C 1
ATOM 708 O O . GLN A 1 90 ? -0.023 -9.742 2.236 1.00 97.62 90 GLN A O 1
ATOM 713 N N . TYR A 1 91 ? -1.112 -8.624 0.610 1.00 98.50 91 TYR A N 1
ATOM 714 C CA . TYR A 1 91 ? -1.696 -7.624 1.506 1.00 98.50 91 TYR A CA 1
ATOM 715 C C . TYR A 1 91 ? -2.492 -8.264 2.652 1.00 98.50 91 TYR A C 1
ATOM 717 O O . TYR A 1 91 ? -2.257 -7.951 3.820 1.00 98.50 91 TYR A O 1
ATOM 725 N N . PHE A 1 92 ? -3.397 -9.195 2.336 1.00 98.19 92 PHE A N 1
ATOM 726 C CA . PHE A 1 92 ? -4.200 -9.879 3.347 1.00 98.19 92 PHE A CA 1
ATOM 727 C C . PHE A 1 92 ? -3.386 -10.880 4.179 1.00 98.19 92 PHE A C 1
ATOM 729 O O . PHE A 1 92 ? -3.687 -11.064 5.357 1.00 98.19 92 PHE A O 1
ATOM 736 N N . LEU A 1 93 ? -2.349 -11.507 3.620 1.00 96.19 93 LEU A N 1
ATOM 737 C CA . LEU A 1 93 ? -1.492 -12.448 4.349 1.00 96.19 93 LEU A CA 1
ATOM 738 C C . LEU A 1 93 ? -0.576 -11.759 5.367 1.00 96.19 93 LEU A C 1
ATOM 740 O O . LEU A 1 93 ? -0.285 -12.314 6.429 1.00 96.19 93 LEU A O 1
ATOM 744 N N . ASN A 1 94 ? -0.082 -10.568 5.048 1.00 96.44 94 ASN A N 1
ATOM 745 C CA . ASN A 1 94 ? 0.858 -9.848 5.895 1.00 96.44 94 ASN A CA 1
ATOM 746 C C . ASN A 1 94 ? 0.149 -9.080 7.017 1.00 96.44 94 ASN A C 1
ATOM 748 O O . ASN A 1 94 ? -1.066 -8.879 6.996 1.00 96.44 94 ASN A O 1
ATOM 752 N N . SER A 1 95 ? 0.920 -8.630 8.013 1.00 94.81 95 SER A N 1
ATOM 753 C CA . SER A 1 95 ? 0.416 -7.743 9.077 1.00 94.81 95 SER A CA 1
ATOM 754 C C . SER A 1 95 ? -0.132 -6.427 8.524 1.00 94.81 95 SER A C 1
ATOM 756 O O . SER A 1 95 ? -0.972 -5.802 9.154 1.00 94.81 95 SER A O 1
ATOM 758 N N . SER A 1 96 ? 0.263 -6.033 7.313 1.00 96.38 96 SER A N 1
ATOM 759 C CA . SER A 1 96 ? -0.321 -4.903 6.589 1.00 96.38 96 SER A CA 1
ATOM 760 C C . SER A 1 96 ? -1.847 -4.994 6.455 1.00 96.38 96 SER A C 1
ATOM 762 O O . SER A 1 96 ? -2.532 -3.973 6.530 1.00 96.38 96 SER A O 1
ATOM 764 N N . GLY A 1 97 ? -2.392 -6.212 6.353 1.00 96.88 97 GLY A N 1
ATOM 765 C CA . GLY A 1 97 ? -3.832 -6.463 6.339 1.00 96.88 97 GLY A CA 1
ATOM 766 C C . GLY A 1 97 ? -4.550 -6.145 7.656 1.00 96.88 97 GLY A C 1
ATOM 767 O O . GLY A 1 97 ? -5.768 -5.981 7.645 1.00 96.88 97 GLY A O 1
ATOM 768 N N . ASP A 1 98 ? -3.834 -5.981 8.777 1.00 96.31 98 ASP A N 1
ATOM 769 C CA . ASP A 1 98 ? -4.419 -5.531 10.054 1.00 96.31 98 ASP A CA 1
ATOM 770 C C . ASP A 1 98 ? -4.984 -4.100 9.927 1.00 96.31 98 ASP A C 1
ATOM 772 O O . ASP A 1 98 ? -5.879 -3.701 10.671 1.00 96.31 98 ASP A O 1
ATOM 776 N N . HIS A 1 99 ? -4.518 -3.340 8.929 1.00 97.06 99 HIS A N 1
ATOM 777 C CA . HIS A 1 99 ? -4.976 -1.986 8.630 1.00 97.06 99 HIS A CA 1
ATOM 778 C C . HIS A 1 99 ? -6.123 -1.930 7.606 1.00 97.06 99 HIS A C 1
ATOM 780 O O . HIS A 1 99 ? -6.453 -0.836 7.149 1.00 97.06 99 HIS A O 1
ATOM 786 N N . TYR A 1 100 ? -6.750 -3.061 7.247 1.00 98.38 100 TYR A N 1
ATOM 787 C CA . TYR A 1 100 ? -7.797 -3.138 6.213 1.00 98.38 100 TYR A CA 1
ATOM 788 C C . TYR A 1 100 ? -8.897 -2.083 6.359 1.00 98.38 100 TYR A C 1
ATOM 790 O O . TYR A 1 100 ? -9.176 -1.356 5.407 1.00 98.38 100 TYR A O 1
ATOM 798 N N . ALA A 1 101 ? -9.501 -1.964 7.545 1.00 97.81 101 ALA A N 1
ATOM 799 C CA . ALA A 1 101 ? -10.606 -1.031 7.759 1.00 97.81 101 ALA A CA 1
ATOM 800 C C . ALA A 1 101 ? -10.171 0.429 7.544 1.00 97.81 101 ALA A C 1
ATOM 802 O O . ALA A 1 101 ? -10.886 1.203 6.909 1.00 97.81 101 ALA A O 1
ATOM 803 N N . VAL A 1 102 ? -8.969 0.787 8.010 1.00 98.44 102 VAL A N 1
ATOM 804 C CA . VAL A 1 102 ? -8.419 2.139 7.835 1.00 98.44 102 VAL A CA 1
ATOM 805 C C . VAL A 1 102 ? -8.030 2.388 6.383 1.00 98.44 102 VAL A C 1
ATOM 807 O O . VAL A 1 102 ? -8.306 3.461 5.865 1.00 98.44 102 VAL A O 1
ATOM 810 N N . ALA A 1 103 ? -7.450 1.406 5.692 1.00 98.62 103 ALA A N 1
ATOM 811 C CA . ALA A 1 103 ? -7.133 1.529 4.273 1.00 98.62 103 ALA A CA 1
ATOM 812 C C . ALA A 1 103 ? -8.406 1.692 3.425 1.00 98.62 103 ALA A C 1
ATOM 814 O O . ALA A 1 103 ? -8.443 2.527 2.525 1.00 98.62 103 ALA A O 1
ATOM 815 N N . LEU A 1 104 ? -9.471 0.945 3.734 1.00 98.69 104 LEU A N 1
ATOM 816 C CA . LEU A 1 104 ? -10.752 1.036 3.035 1.00 98.69 104 LEU A CA 1
ATOM 817 C C . LEU A 1 104 ? -11.402 2.418 3.202 1.00 98.69 104 LEU A C 1
ATOM 819 O O . LEU A 1 104 ? -11.805 3.020 2.206 1.00 98.69 104 LEU A O 1
ATOM 823 N N . HIS A 1 105 ? -11.472 2.925 4.437 1.00 98.44 105 HIS A N 1
ATOM 824 C CA . HIS A 1 105 ? -11.951 4.283 4.710 1.00 98.44 105 HIS A CA 1
ATOM 825 C C . HIS A 1 105 ? -11.034 5.344 4.096 1.00 98.44 105 HIS A C 1
ATOM 827 O O . HIS A 1 105 ? -11.512 6.297 3.490 1.00 98.44 105 HIS A O 1
ATOM 833 N N . GLY A 1 106 ? -9.719 5.150 4.166 1.00 98.69 106 GLY A N 1
ATOM 834 C CA . GLY A 1 106 ? -8.744 6.072 3.600 1.00 98.69 106 GLY A CA 1
ATOM 835 C C . GLY A 1 106 ? -8.854 6.199 2.081 1.00 98.69 106 GLY A C 1
ATOM 836 O O . GLY A 1 106 ? -8.777 7.301 1.551 1.00 98.69 106 GLY A O 1
ATOM 837 N N . LEU A 1 107 ? -9.111 5.101 1.361 1.00 98.81 107 LEU A N 1
ATOM 838 C CA . LEU A 1 107 ? -9.380 5.153 -0.082 1.00 98.81 107 LEU A CA 1
ATOM 839 C C . LEU A 1 107 ? -10.639 5.966 -0.411 1.00 98.81 107 LEU A C 1
ATOM 841 O O . LEU A 1 107 ? -10.697 6.597 -1.464 1.00 98.81 107 LEU A O 1
ATOM 845 N N . GLU A 1 108 ? -11.641 5.961 0.468 1.00 98.44 108 GLU A N 1
ATOM 846 C CA . GLU A 1 108 ? -12.826 6.811 0.341 1.00 98.44 108 GLU A CA 1
ATOM 847 C C . GLU A 1 108 ? -12.482 8.286 0.575 1.00 98.44 108 GLU A C 1
ATOM 849 O O . GLU A 1 108 ? -12.790 9.131 -0.263 1.00 98.44 108 GLU A O 1
ATOM 854 N N . GLU A 1 109 ? -11.766 8.580 1.659 1.00 98.25 109 GLU A N 1
ATOM 855 C CA . GLU A 1 109 ? -11.368 9.932 2.071 1.00 98.25 109 GLU A CA 1
ATOM 856 C C . GLU A 1 109 ? -10.424 10.622 1.067 1.00 98.25 109 GLU A C 1
ATOM 858 O O . GLU A 1 109 ? -10.508 11.831 0.824 1.00 98.25 109 GLU A O 1
ATOM 863 N N . VAL A 1 110 ? -9.535 9.841 0.449 1.00 98.12 110 VAL A N 1
ATOM 864 C CA . VAL A 1 110 ? -8.606 10.277 -0.606 1.00 98.12 110 VAL A CA 1
ATOM 865 C C . VAL A 1 110 ? -9.319 10.423 -1.964 1.00 98.12 110 VAL A C 1
ATOM 867 O O . VAL A 1 110 ? -8.774 11.019 -2.890 1.00 98.12 110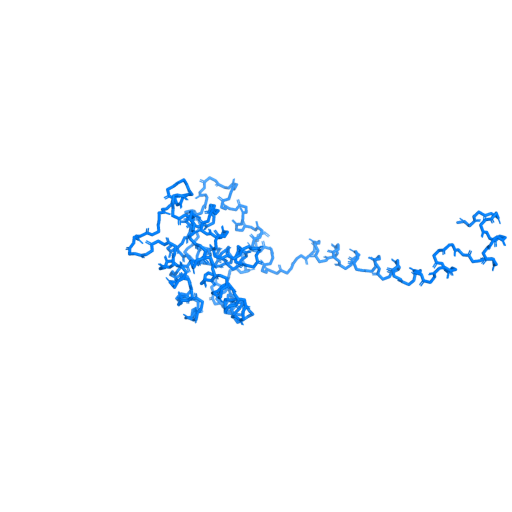 VAL A O 1
ATOM 870 N N . GLY A 1 111 ? -10.552 9.921 -2.105 1.00 98.44 111 GLY A N 1
ATOM 871 C CA . GLY A 1 111 ? -11.327 9.984 -3.350 1.00 98.44 111 GLY A CA 1
ATOM 872 C C . GLY A 1 111 ? -10.967 8.901 -4.376 1.00 98.44 111 GLY A C 1
ATOM 873 O O . GLY A 1 111 ? -11.329 8.995 -5.550 1.00 98.44 111 GLY A O 1
ATOM 874 N N . ALA A 1 112 ? -10.277 7.840 -3.957 1.00 98.56 112 ALA A N 1
ATOM 875 C CA . ALA A 1 112 ? -9.833 6.734 -4.801 1.00 98.56 112 ALA A CA 1
ATOM 876 C C . ALA A 1 112 ? -10.920 5.649 -4.958 1.00 98.56 112 ALA A C 1
ATOM 878 O O . ALA A 1 112 ? -10.721 4.474 -4.637 1.00 98.56 112 ALA A O 1
ATOM 879 N N . ALA A 1 113 ? -12.089 6.037 -5.479 1.00 98.56 113 ALA A N 1
ATOM 880 C CA . ALA A 1 113 ? -13.271 5.170 -5.561 1.00 98.56 113 ALA A CA 1
ATOM 881 C C . ALA A 1 113 ? -13.034 3.848 -6.324 1.00 98.56 113 ALA A C 1
ATOM 883 O O . ALA A 1 113 ? -13.554 2.806 -5.918 1.00 98.56 113 ALA A O 1
ATOM 884 N N . ALA A 1 114 ? -12.230 3.869 -7.395 1.00 98.56 114 ALA A N 1
ATOM 885 C CA . ALA A 1 114 ? -11.883 2.672 -8.164 1.00 98.56 114 ALA A CA 1
ATOM 886 C C . ALA A 1 114 ? -11.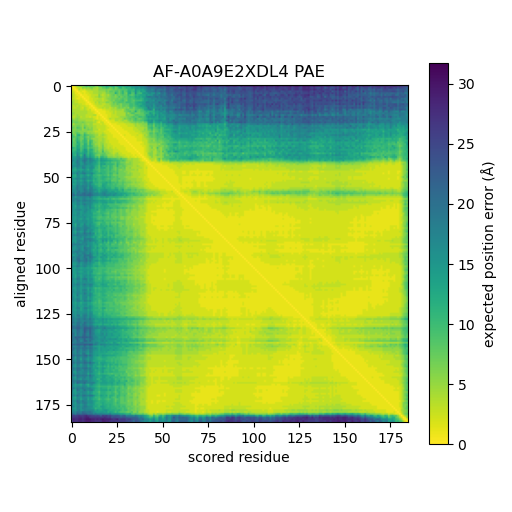059 1.679 -7.326 1.00 98.56 114 ALA A C 1
ATOM 888 O O . ALA A 1 114 ? -11.443 0.520 -7.184 1.00 98.56 114 ALA A O 1
ATOM 889 N N . CYS A 1 115 ? -9.990 2.148 -6.677 1.00 98.81 115 CYS A N 1
ATOM 890 C CA . CYS A 1 115 ? -9.186 1.345 -5.755 1.00 98.81 115 CYS A CA 1
ATOM 891 C C . CYS A 1 115 ? -10.021 0.803 -4.585 1.00 98.81 115 CYS A C 1
ATOM 893 O O . CYS A 1 115 ? -9.875 -0.363 -4.222 1.00 98.81 115 CYS A O 1
ATOM 895 N N . ARG A 1 116 ? -10.936 1.611 -4.026 1.00 98.75 116 ARG A N 1
ATOM 896 C CA . ARG A 1 116 ? -11.851 1.181 -2.954 1.00 98.75 116 ARG A CA 1
ATOM 897 C C . ARG A 1 116 ? -12.743 0.030 -3.407 1.00 98.75 116 ARG A C 1
ATOM 899 O O . ARG A 1 116 ? -12.915 -0.938 -2.672 1.00 98.75 116 ARG A O 1
ATOM 906 N N . ARG A 1 117 ? -13.303 0.121 -4.619 1.00 98.81 117 ARG A N 1
ATOM 907 C CA . ARG A 1 117 ? -14.107 -0.956 -5.212 1.00 98.81 117 ARG A CA 1
ATOM 908 C C . ARG A 1 117 ? -13.281 -2.229 -5.373 1.00 98.81 117 ARG A C 1
ATOM 910 O O . ARG A 1 117 ? -13.724 -3.276 -4.923 1.00 98.81 117 ARG A O 1
ATOM 917 N N . LEU A 1 118 ? -12.075 -2.121 -5.929 1.00 98.88 118 LEU A N 1
ATOM 918 C CA . LEU A 1 118 ? -11.179 -3.262 -6.130 1.00 98.88 118 LEU A CA 1
ATOM 919 C C . LEU A 1 118 ? -10.790 -3.941 -4.810 1.00 98.88 118 LEU A C 1
ATOM 921 O O . LEU A 1 118 ? -10.779 -5.166 -4.742 1.00 98.88 118 LEU A O 1
ATOM 925 N N . LEU A 1 119 ? -10.533 -3.168 -3.748 1.00 98.81 119 LEU A N 1
ATOM 926 C CA . LEU A 1 119 ? -10.260 -3.717 -2.418 1.00 98.81 119 LEU A CA 1
ATOM 927 C C . LEU A 1 119 ? -11.469 -4.476 -1.847 1.00 98.81 119 LEU A C 1
ATOM 929 O O . LEU A 1 119 ? -11.299 -5.552 -1.275 1.00 98.81 119 LEU A O 1
ATOM 933 N N . LEU A 1 120 ? -12.688 -3.954 -2.024 1.00 98.81 120 LEU A N 1
ATOM 934 C CA . LEU A 1 120 ? -13.917 -4.645 -1.615 1.00 98.81 120 LEU A CA 1
ATOM 935 C C . LEU A 1 120 ? -14.149 -5.932 -2.412 1.00 98.81 120 LEU A C 1
ATOM 937 O O . LEU A 1 120 ? -14.529 -6.950 -1.835 1.00 98.81 120 LEU A O 1
ATOM 941 N N . ASP A 1 121 ? -13.887 -5.905 -3.716 1.00 98.81 121 ASP A N 1
ATOM 942 C CA . ASP A 1 121 ? -14.011 -7.084 -4.570 1.00 98.81 121 ASP A CA 1
ATOM 943 C C . ASP A 1 121 ? -12.973 -8.146 -4.172 1.00 98.81 121 ASP A C 1
ATOM 945 O O . ASP A 1 121 ? -13.306 -9.326 -4.053 1.00 98.81 121 ASP A O 1
ATOM 949 N N . ALA A 1 122 ? -11.739 -7.736 -3.862 1.00 98.75 122 ALA A N 1
ATOM 950 C CA . ALA A 1 122 ? -10.701 -8.629 -3.353 1.00 98.75 122 ALA A CA 1
ATOM 951 C C . ALA A 1 122 ? -11.084 -9.219 -1.988 1.00 98.75 122 ALA A C 1
ATOM 953 O O . ALA A 1 122 ? -10.971 -10.431 -1.786 1.00 98.75 122 ALA A O 1
ATOM 954 N N . LYS A 1 123 ? -11.635 -8.397 -1.082 1.00 98.50 123 LYS A N 1
ATOM 955 C CA . LYS A 1 123 ? -12.209 -8.864 0.187 1.00 98.50 123 LYS A CA 1
ATOM 956 C C . LYS A 1 123 ? -13.290 -9.913 -0.054 1.00 98.50 123 LYS A C 1
ATOM 958 O O . LYS A 1 123 ? -13.291 -10.942 0.614 1.00 98.50 123 LYS A O 1
ATOM 963 N N . GLN A 1 124 ? -14.193 -9.692 -1.008 1.00 98.62 124 GLN A N 1
ATOM 964 C CA . GLN A 1 124 ? -15.264 -10.641 -1.318 1.00 98.62 124 GLN A CA 1
ATOM 965 C C . GLN A 1 124 ? -14.719 -11.967 -1.866 1.00 98.62 124 GLN A C 1
ATOM 967 O O . GLN A 1 124 ? -15.291 -13.022 -1.593 1.00 98.62 124 GLN A O 1
ATOM 972 N N . VAL A 1 125 ? -13.621 -11.940 -2.624 1.00 98.44 125 VAL A N 1
ATOM 973 C CA . VAL A 1 125 ? -12.980 -13.158 -3.142 1.00 98.44 125 VAL A CA 1
ATOM 974 C C . VAL A 1 125 ? -12.334 -13.983 -2.026 1.00 98.44 125 VAL A C 1
ATOM 976 O O . VAL A 1 125 ? -12.447 -15.209 -2.058 1.00 98.44 125 VAL A O 1
ATOM 979 N N . VAL A 1 126 ? -11.678 -13.333 -1.061 1.00 98.06 126 VAL A N 1
ATOM 980 C CA . VAL A 1 126 ? -10.933 -14.005 0.020 1.00 98.06 126 VAL A CA 1
ATOM 981 C C . VAL A 1 126 ? -11.846 -14.394 1.183 1.00 98.06 126 VAL A C 1
ATOM 983 O O . VAL A 1 126 ? -11.867 -15.545 1.603 1.00 98.06 126 VAL A O 1
ATOM 986 N N . PHE A 1 127 ? -12.643 -13.451 1.681 1.00 97.62 127 PHE A N 1
ATOM 987 C CA . PHE A 1 127 ? -13.418 -13.602 2.916 1.00 97.62 127 PHE A CA 1
ATOM 988 C C . PHE A 1 127 ? -14.910 -13.841 2.667 1.00 97.62 127 PHE A C 1
ATOM 990 O O . PHE A 1 127 ? -15.655 -14.165 3.591 1.00 97.62 127 PHE A O 1
ATOM 997 N N . GLY A 1 128 ? -15.390 -13.678 1.431 1.00 96.25 128 GLY A N 1
ATOM 998 C CA . GLY A 1 128 ? -16.814 -13.783 1.131 1.00 96.25 128 GLY A CA 1
ATOM 999 C C . GLY A 1 128 ? -17.637 -12.802 1.969 1.00 96.25 128 GLY A C 1
ATOM 1000 O O . GLY A 1 128 ? -17.343 -11.606 2.027 1.00 96.25 128 GLY A O 1
ATOM 1001 N N . GLN A 1 129 ? -18.667 -13.321 2.640 1.00 94.69 129 GLN A N 1
ATOM 1002 C CA . GLN A 1 129 ? -19.540 -12.533 3.518 1.00 94.69 129 GLN A CA 1
ATOM 1003 C C . GLN A 1 129 ? -18.917 -12.228 4.889 1.00 94.69 129 GLN A C 1
ATOM 1005 O O . GLN A 1 129 ? -19.446 -11.391 5.611 1.00 94.69 129 GLN A O 1
ATOM 1010 N N . HIS A 1 130 ? -17.801 -12.864 5.252 1.00 96.19 130 HIS A N 1
ATOM 1011 C CA . HIS A 1 130 ? -17.162 -12.633 6.544 1.00 96.19 130 HIS A CA 1
ATOM 1012 C C . HIS A 1 130 ? -16.487 -11.261 6.592 1.00 96.19 130 HIS A C 1
ATOM 1014 O O . HIS A 1 130 ? -16.010 -10.753 5.574 1.00 96.19 130 HIS A O 1
ATOM 1020 N N . GLU A 1 131 ? -16.445 -10.659 7.777 1.00 95.25 131 GLU A N 1
ATOM 1021 C CA . GLU A 1 131 ? -15.579 -9.510 8.047 1.00 95.25 131 GLU A CA 1
ATOM 1022 C C . GLU A 1 131 ? -14.109 -9.900 7.879 1.00 95.25 131 GLU A C 1
ATOM 1024 O O . GLU A 1 131 ? -13.758 -11.065 8.053 1.00 95.25 131 GLU A O 1
ATOM 1029 N N . VAL A 1 132 ? -13.247 -8.931 7.555 1.00 96.56 132 VAL A N 1
ATOM 1030 C CA . VAL A 1 132 ? -11.796 -9.163 7.479 1.00 96.56 132 VAL A CA 1
ATOM 1031 C C . VAL A 1 132 ? -11.238 -9.232 8.902 1.00 96.56 132 VAL A C 1
ATOM 1033 O O . VAL A 1 132 ? -11.282 -8.224 9.611 1.00 96.56 132 VAL A O 1
ATOM 1036 N N . PRO A 1 133 ? -10.692 -10.378 9.348 1.00 94.94 133 PRO A N 1
ATOM 1037 C CA . PRO A 1 133 ? -10.125 -10.482 10.686 1.00 94.94 133 PRO A CA 1
ATOM 1038 C C . PRO A 1 133 ? -8.968 -9.500 10.914 1.00 94.94 133 PRO A C 1
ATOM 1040 O O . PRO A 1 133 ? -8.097 -9.333 10.058 1.00 94.94 133 PRO A O 1
ATOM 1043 N N . GLY A 1 134 ? -8.924 -8.890 12.101 1.00 89.38 134 GLY A N 1
ATOM 1044 C CA . GLY A 1 134 ? -7.955 -7.842 12.450 1.00 89.38 134 GLY A CA 1
ATOM 1045 C C . GLY A 1 134 ? -6.535 -8.321 12.767 1.00 89.38 134 GLY A C 1
ATOM 1046 O O . GLY A 1 134 ? -5.690 -7.495 13.086 1.00 89.38 134 GLY A O 1
ATOM 1047 N N . THR A 1 135 ? -6.255 -9.626 12.704 1.00 90.81 135 THR A N 1
ATOM 1048 C CA . THR A 1 135 ? -4.910 -10.173 12.936 1.00 90.81 135 THR A CA 1
ATOM 1049 C C . THR A 1 135 ? -4.513 -11.142 11.834 1.00 90.81 135 THR A C 1
ATOM 1051 O O . THR A 1 135 ? -5.337 -11.912 11.334 1.00 90.81 135 THR A O 1
ATOM 1054 N N . LYS A 1 136 ? -3.220 -11.159 11.499 1.00 91.50 136 LYS A N 1
ATOM 1055 C CA . LYS A 1 136 ? -2.644 -12.108 10.535 1.00 91.50 136 LYS A CA 1
ATOM 1056 C C . LYS A 1 136 ? -3.029 -13.563 10.820 1.00 91.50 136 LYS A C 1
ATOM 1058 O O . LYS A 1 136 ? -3.420 -14.277 9.904 1.00 91.50 136 LYS A O 1
ATOM 1063 N N . ALA A 1 137 ? -2.930 -13.995 12.079 1.00 91.88 137 ALA A N 1
ATOM 1064 C CA . ALA A 1 137 ? -3.231 -15.374 12.463 1.00 91.88 137 ALA A CA 1
ATOM 1065 C C . ALA A 1 137 ? -4.680 -15.759 12.125 1.00 91.88 137 ALA A C 1
ATOM 1067 O O . ALA A 1 137 ? -4.914 -16.826 11.575 1.00 91.88 137 ALA A O 1
ATOM 1068 N N . ALA A 1 138 ? -5.637 -14.860 12.371 1.00 93.19 138 ALA A N 1
ATOM 1069 C CA . ALA A 1 138 ? -7.046 -15.111 12.087 1.00 93.19 138 ALA A CA 1
ATOM 1070 C C . ALA A 1 138 ? -7.396 -15.049 10.588 1.00 93.19 138 ALA A C 1
ATOM 1072 O O . ALA A 1 138 ? -8.447 -15.541 10.186 1.00 93.19 138 ALA A O 1
ATOM 1073 N N . ARG A 1 139 ? -6.539 -14.447 9.751 1.00 95.06 139 ARG A N 1
ATOM 1074 C CA . ARG A 1 139 ? -6.721 -14.411 8.289 1.00 95.06 139 ARG A CA 1
ATOM 1075 C C . ARG A 1 139 ? -6.160 -15.635 7.577 1.00 95.06 139 ARG A C 1
ATOM 1077 O O . ARG A 1 139 ? -6.544 -15.873 6.437 1.00 95.06 139 ARG A O 1
ATOM 1084 N N . PHE A 1 140 ? -5.272 -16.389 8.222 1.00 91.25 140 PHE A N 1
ATOM 1085 C CA . PHE A 1 140 ?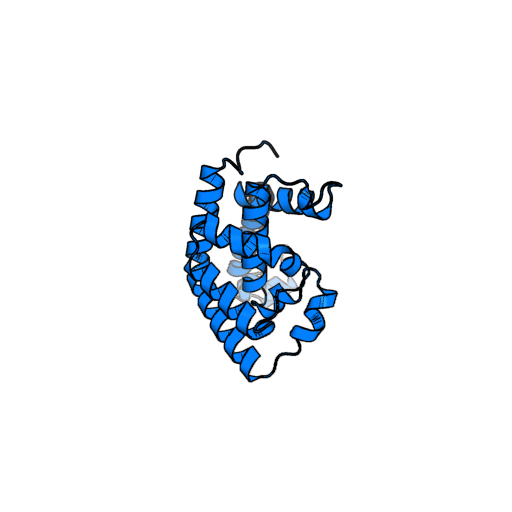 -4.526 -17.475 7.586 1.00 91.25 140 PHE A CA 1
ATOM 1086 C C . PHE A 1 140 ? -5.445 -18.516 6.930 1.00 91.25 140 PHE A C 1
ATOM 1088 O O . PHE A 1 140 ? -5.254 -18.845 5.763 1.00 91.25 140 PHE A O 1
ATOM 1095 N N . ASP A 1 141 ? -6.505 -18.931 7.626 1.00 89.56 141 ASP A N 1
ATOM 1096 C CA . ASP A 1 141 ? -7.438 -19.957 7.138 1.00 89.56 141 ASP A CA 1
ATOM 1097 C C . ASP A 1 141 ? -8.258 -19.511 5.912 1.00 89.56 141 ASP A C 1
ATOM 1099 O O . ASP A 1 141 ? -8.739 -20.342 5.147 1.00 89.56 141 ASP A O 1
ATOM 1103 N N . TYR A 1 142 ? -8.403 -18.201 5.685 1.00 94.94 142 TYR A N 1
ATOM 1104 C CA . TYR A 1 142 ? -9.103 -17.656 4.513 1.00 94.94 142 TYR A CA 1
ATOM 1105 C C . TYR A 1 142 ? -8.222 -17.599 3.263 1.00 94.94 142 TYR A C 1
ATOM 1107 O O . TYR A 1 142 ? -8.726 -17.378 2.161 1.00 94.94 142 TYR A O 1
ATOM 1115 N N . LEU A 1 143 ? -6.908 -17.747 3.429 1.00 92.56 143 LEU A N 1
ATOM 1116 C CA . LEU A 1 143 ? -5.923 -17.566 2.366 1.00 92.56 143 LEU A CA 1
ATOM 1117 C C . LEU A 1 143 ? -5.491 -18.887 1.718 1.00 92.56 143 LEU A C 1
ATOM 1119 O O . LEU A 1 143 ? -4.688 -18.863 0.789 1.00 92.56 143 LEU A O 1
ATOM 1123 N N . ASP A 1 144 ? -6.081 -20.016 2.123 1.00 93.06 144 ASP A N 1
ATOM 1124 C CA . ASP A 1 144 ? -6.059 -21.258 1.341 1.00 93.06 144 ASP A CA 1
ATOM 1125 C C . ASP A 1 144 ? -7.030 -21.142 0.151 1.00 93.06 144 ASP A C 1
ATOM 1127 O O . ASP A 1 144 ? -8.168 -21.627 0.149 1.00 93.06 144 ASP A O 1
ATOM 1131 N N . LEU A 1 145 ? -6.614 -20.359 -0.844 1.00 94.81 145 LEU A N 1
ATOM 1132 C CA . LEU A 1 145 ? -7.458 -19.979 -1.966 1.00 94.81 145 LEU A CA 1
ATOM 1133 C C . LEU A 1 145 ? -7.563 -21.103 -2.993 1.00 94.81 145 LEU A C 1
ATOM 1135 O O . LEU A 1 145 ? -6.580 -21.675 -3.453 1.00 94.81 145 LEU A O 1
ATOM 1139 N N . LYS A 1 146 ? -8.784 -21.348 -3.472 1.00 96.69 146 LYS A N 1
ATOM 1140 C CA . LYS A 1 146 ? -8.989 -22.246 -4.613 1.00 96.69 146 LYS A CA 1
ATOM 1141 C C . LYS A 1 146 ? -8.419 -21.608 -5.886 1.00 96.69 146 LYS A C 1
ATOM 1143 O O . LYS A 1 146 ? -8.537 -20.390 -6.050 1.00 96.69 146 LYS A O 1
ATOM 1148 N N . PRO A 1 147 ? -8.009 -22.399 -6.897 1.00 97.50 147 PRO A N 1
ATOM 1149 C CA . PRO A 1 147 ? -7.464 -21.863 -8.151 1.00 97.50 147 PRO A CA 1
ATOM 1150 C C . PRO A 1 147 ? -8.367 -20.842 -8.864 1.00 97.50 147 PRO A C 1
ATOM 1152 O O . PRO A 1 147 ? -7.904 -19.958 -9.582 1.00 97.50 147 PRO A O 1
ATOM 1155 N N . ALA A 1 148 ? -9.690 -20.949 -8.700 1.00 97.44 148 ALA A N 1
ATOM 1156 C CA . ALA A 1 148 ? -10.631 -19.973 -9.246 1.00 97.44 148 ALA A CA 1
ATOM 1157 C C . ALA A 1 148 ? -10.603 -18.621 -8.506 1.00 97.44 148 ALA A C 1
ATOM 1159 O O . ALA A 1 148 ? -10.805 -17.589 -9.143 1.00 97.44 148 ALA A O 1
ATOM 1160 N N . GLN A 1 149 ? -10.370 -18.619 -7.190 1.00 98.06 149 GLN A N 1
ATOM 1161 C CA . GLN A 1 149 ? -10.210 -17.404 -6.384 1.00 98.06 149 GLN A CA 1
ATOM 1162 C C . GLN A 1 149 ? -8.872 -16.734 -6.692 1.00 98.06 149 GLN A C 1
ATOM 1164 O O . GLN A 1 149 ? -8.857 -15.534 -6.943 1.00 98.06 149 GLN A O 1
ATOM 1169 N N . GLU A 1 150 ? -7.789 -17.509 -6.787 1.00 97.81 150 GLU A N 1
ATOM 1170 C CA . GLU A 1 150 ? -6.468 -17.000 -7.176 1.00 97.81 150 GLU A CA 1
ATOM 1171 C C . GLU A 1 150 ? -6.522 -16.283 -8.528 1.00 97.81 150 GLU A C 1
ATOM 1173 O O . GLU A 1 150 ? -6.125 -15.126 -8.632 1.00 97.81 150 GLU A O 1
ATOM 1178 N N . ARG A 1 151 ? -7.120 -16.910 -9.554 1.00 98.25 151 ARG A N 1
ATOM 1179 C CA . ARG A 1 151 ? -7.283 -16.277 -10.875 1.00 98.25 151 ARG A CA 1
ATOM 1180 C C . ARG A 1 151 ? -8.083 -14.975 -10.820 1.00 98.25 151 ARG A C 1
ATOM 1182 O O . ARG A 1 151 ? -7.763 -14.040 -11.552 1.00 98.25 151 ARG A O 1
ATOM 1189 N N . LYS A 1 152 ? -9.126 -14.911 -9.984 1.00 98.50 152 LYS A N 1
ATOM 1190 C CA . LYS A 1 152 ? -9.904 -13.679 -9.785 1.00 98.50 152 LYS A CA 1
ATOM 1191 C C . LYS A 1 152 ? -9.056 -12.598 -9.117 1.00 98.50 152 LYS A C 1
ATOM 1193 O O . LYS A 1 152 ? -9.043 -11.478 -9.621 1.00 98.50 152 LYS A O 1
ATOM 1198 N N 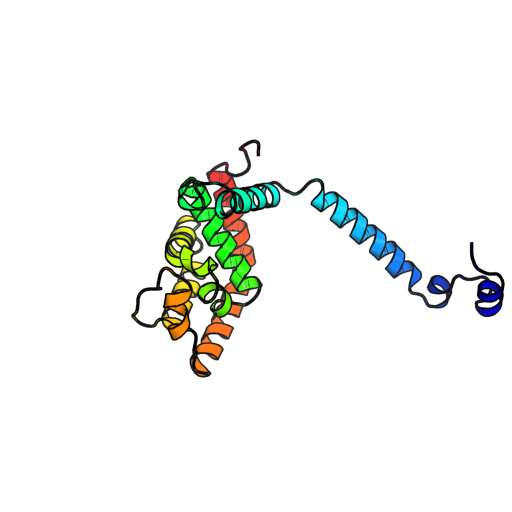. LEU A 1 153 ? -8.323 -12.932 -8.053 1.00 98.19 153 LEU A N 1
ATOM 1199 C CA . LEU A 1 153 ? -7.412 -11.994 -7.392 1.00 98.19 153 LEU A CA 1
ATOM 1200 C C . LEU A 1 153 ? -6.338 -11.480 -8.345 1.00 98.19 153 LEU A C 1
ATOM 1202 O O . LEU A 1 153 ? -6.171 -10.274 -8.434 1.00 98.19 153 LEU A O 1
ATOM 1206 N N . SER A 1 154 ? -5.706 -12.341 -9.146 1.00 98.25 154 SER A N 1
ATOM 1207 C CA . SER A 1 154 ? -4.710 -11.899 -10.133 1.00 98.25 154 SER A CA 1
ATOM 1208 C C . SER A 1 154 ? -5.281 -10.924 -11.171 1.00 98.25 154 SER A C 1
ATOM 1210 O O . SER A 1 154 ? -4.568 -10.058 -11.683 1.00 98.25 154 SER A O 1
ATOM 1212 N N . GLY A 1 155 ? -6.570 -11.051 -11.505 1.00 98.62 155 GLY A N 1
ATOM 1213 C CA . GLY A 1 155 ? -7.279 -10.066 -12.322 1.00 98.62 155 GLY A CA 1
ATOM 1214 C C . GLY A 1 155 ? -7.404 -8.717 -11.611 1.00 98.62 155 GLY A C 1
ATOM 1215 O O . GLY A 1 155 ? -7.085 -7.684 -12.199 1.00 98.62 155 GLY A O 1
ATOM 1216 N N . LEU A 1 156 ? -7.802 -8.736 -10.337 1.00 98.81 156 LEU A N 1
ATOM 1217 C CA . LEU A 1 156 ? -7.933 -7.540 -9.502 1.00 98.81 156 LEU A CA 1
ATOM 1218 C C . LEU A 1 156 ? -6.586 -6.859 -9.233 1.00 98.81 156 LEU A C 1
ATOM 1220 O O . LEU A 1 156 ? -6.524 -5.635 -9.298 1.00 98.81 156 LEU A O 1
ATOM 1224 N N . ASP A 1 157 ? -5.511 -7.621 -9.013 1.00 98.56 157 ASP A N 1
ATOM 1225 C CA . ASP A 1 157 ? -4.146 -7.103 -8.845 1.00 98.56 157 ASP A CA 1
ATOM 1226 C C . ASP A 1 157 ? -3.740 -6.257 -10.057 1.00 98.56 157 ASP A C 1
ATOM 1228 O O . ASP A 1 157 ? -3.258 -5.131 -9.925 1.00 98.56 157 ASP A O 1
ATOM 1232 N N . ARG A 1 158 ? -4.006 -6.769 -11.267 1.00 98.56 158 ARG A N 1
ATOM 1233 C CA . ARG A 1 158 ? -3.729 -6.057 -12.519 1.00 98.56 158 ARG A CA 1
ATOM 1234 C C . ARG A 1 158 ? -4.579 -4.797 -12.656 1.00 98.56 158 ARG A C 1
ATOM 1236 O O . ARG A 1 158 ? -4.059 -3.753 -13.039 1.00 98.56 158 ARG A O 1
ATOM 1243 N N . SER A 1 159 ? -5.873 -4.886 -12.349 1.00 98.62 159 SER A N 1
ATOM 1244 C CA . SER A 1 159 ? -6.766 -3.724 -12.378 1.00 98.62 159 SER A CA 1
ATOM 1245 C C . SER A 1 159 ? -6.337 -2.652 -11.378 1.00 98.62 159 SER A C 1
ATOM 1247 O O . SER A 1 159 ? -6.350 -1.476 -11.722 1.00 98.62 159 SER A O 1
ATOM 1249 N N . PHE A 1 160 ? -5.890 -3.040 -10.183 1.00 98.56 160 PHE A N 1
ATOM 1250 C CA . PHE A 1 160 ? -5.363 -2.102 -9.194 1.00 98.56 160 PHE A CA 1
ATOM 1251 C C . PHE A 1 160 ? -4.059 -1.463 -9.674 1.00 98.56 160 PHE A C 1
ATOM 1253 O O . PHE A 1 160 ? -3.892 -0.251 -9.562 1.00 98.56 160 PHE A O 1
ATOM 1260 N N . GLY A 1 161 ? -3.166 -2.252 -10.281 1.00 97.19 161 GLY A N 1
ATOM 1261 C CA . GLY A 1 161 ? -1.934 -1.751 -10.889 1.00 97.19 161 GLY A CA 1
ATOM 1262 C C . GLY A 1 161 ? -2.175 -0.649 -11.928 1.00 97.19 161 GLY A C 1
ATOM 1263 O O . GLY A 1 161 ? -1.419 0.320 -11.971 1.00 97.19 161 GLY A O 1
ATOM 1264 N N . ASN A 1 162 ? -3.261 -0.737 -12.704 1.00 98.31 162 ASN A N 1
ATOM 1265 C CA . ASN A 1 162 ? -3.641 0.303 -13.669 1.00 98.31 162 ASN A CA 1
ATOM 1266 C C . ASN A 1 162 ? -4.103 1.615 -13.003 1.00 98.31 162 ASN A C 1
ATOM 1268 O O . ASN A 1 162 ? -3.965 2.680 -13.600 1.00 98.31 162 ASN A O 1
ATOM 1272 N N . GLU A 1 163 ? -4.612 1.560 -11.770 1.00 98.12 163 GLU A N 1
ATOM 1273 C CA . GLU A 1 163 ? -5.047 2.733 -10.998 1.00 98.12 163 GLU A CA 1
ATOM 1274 C C . GLU A 1 163 ? -3.929 3.319 -10.113 1.00 98.12 163 GLU A C 1
ATOM 1276 O O . GLU A 1 163 ? -4.074 4.419 -9.576 1.00 98.12 163 GLU A O 1
ATOM 1281 N N . ALA A 1 164 ? -2.795 2.624 -9.963 1.00 94.56 164 ALA A N 1
ATOM 1282 C CA . ALA A 1 164 ? -1.752 2.971 -8.994 1.00 94.56 164 ALA A CA 1
ATOM 1283 C C . ALA A 1 164 ? -1.158 4.376 -9.204 1.00 94.56 164 ALA A C 1
ATOM 1285 O O . ALA A 1 164 ? -0.914 5.096 -8.237 1.00 94.56 164 ALA A O 1
ATOM 1286 N N . ALA A 1 165 ? -0.959 4.805 -10.456 1.00 97.06 165 ALA A N 1
ATOM 1287 C CA . ALA A 1 165 ? -0.460 6.151 -10.754 1.00 97.06 165 ALA A CA 1
ATOM 1288 C C . ALA A 1 165 ? -1.424 7.237 -10.246 1.00 97.06 165 ALA A C 1
ATOM 1290 O O . ALA A 1 165 ? -1.016 8.139 -9.516 1.00 97.06 165 ALA A O 1
ATOM 1291 N N . LYS A 1 166 ? -2.718 7.085 -10.545 1.00 98.44 166 LYS A N 1
ATOM 1292 C CA . LYS A 1 166 ? -3.769 7.995 -10.086 1.00 98.44 166 LYS A CA 1
ATOM 1293 C C . LYS A 1 166 ? -3.910 7.980 -8.563 1.00 98.44 166 LYS A C 1
ATOM 1295 O O . LYS A 1 166 ? -4.073 9.032 -7.954 1.00 98.44 166 LYS A O 1
ATOM 1300 N N . LEU A 1 167 ? -3.809 6.810 -7.927 1.00 98.56 167 LEU A N 1
ATOM 1301 C CA . LEU A 1 167 ? -3.821 6.706 -6.466 1.00 98.56 167 LEU A CA 1
ATOM 1302 C C . LEU A 1 167 ? -2.667 7.498 -5.832 1.00 98.56 167 LEU A C 1
ATOM 1304 O O . LEU A 1 167 ? -2.883 8.227 -4.866 1.00 98.56 167 LEU A O 1
ATOM 1308 N N . ARG A 1 168 ? -1.454 7.403 -6.390 1.00 97.38 168 ARG A N 1
ATOM 1309 C CA . ARG A 1 168 ? -0.284 8.155 -5.906 1.00 97.38 168 ARG A CA 1
ATOM 1310 C C . ARG A 1 168 ? -0.464 9.668 -6.066 1.00 97.38 168 ARG A C 1
ATOM 1312 O O . ARG A 1 168 ? -0.090 10.413 -5.163 1.00 97.38 168 ARG A O 1
ATOM 1319 N N . GLU A 1 169 ? -1.076 10.127 -7.157 1.00 98.00 169 GLU A N 1
ATOM 1320 C CA . GLU A 1 169 ? -1.429 11.544 -7.341 1.00 98.00 169 GLU A CA 1
ATOM 1321 C C . GLU A 1 169 ? -2.438 12.026 -6.290 1.00 98.00 169 GLU A C 1
ATOM 1323 O O . GLU A 1 169 ? -2.240 13.078 -5.679 1.00 98.00 169 GLU A O 1
ATOM 1328 N N . LEU A 1 170 ? -3.489 11.243 -6.030 1.00 98.50 170 LEU A N 1
ATOM 1329 C CA . LEU A 1 170 ? -4.489 11.568 -5.011 1.00 98.50 170 LEU A CA 1
ATOM 1330 C C . LEU A 1 170 ? -3.885 11.589 -3.600 1.00 98.50 170 LEU A C 1
ATOM 1332 O O . LEU A 1 170 ? -4.187 12.487 -2.818 1.00 98.50 170 LEU A O 1
ATOM 1336 N N . LEU A 1 171 ? -2.982 10.657 -3.277 1.00 98.00 171 LEU A N 1
ATOM 1337 C CA . LEU A 1 171 ? -2.245 10.659 -2.009 1.00 98.00 171 LEU A CA 1
ATOM 1338 C C . LEU A 1 171 ? -1.349 11.893 -1.863 1.00 98.00 171 LEU A C 1
ATOM 1340 O O . LEU A 1 171 ? -1.277 12.471 -0.779 1.00 98.00 171 LEU A O 1
ATOM 1344 N N . ALA A 1 172 ? -0.699 12.335 -2.942 1.00 96.12 172 ALA A N 1
ATOM 1345 C CA . ALA A 1 172 ? 0.089 13.564 -2.923 1.00 96.12 172 ALA A CA 1
ATOM 1346 C C . ALA A 1 172 ? -0.795 14.796 -2.657 1.00 96.12 172 ALA A C 1
ATOM 1348 O O . ALA A 1 172 ? -0.441 15.635 -1.828 1.00 96.12 172 ALA A O 1
ATOM 1349 N N . GLN A 1 173 ? -1.967 14.881 -3.296 1.00 97.62 173 GLN A N 1
ATOM 1350 C CA . GLN A 1 173 ? -2.945 15.948 -3.048 1.00 97.62 173 GLN A CA 1
ATOM 1351 C C . GLN A 1 173 ? -3.480 15.908 -1.612 1.00 97.62 173 GLN A C 1
ATOM 1353 O O . GLN A 1 173 ? -3.568 16.945 -0.957 1.00 97.62 173 GLN A O 1
ATOM 1358 N N . TYR A 1 174 ? -3.782 14.714 -1.097 1.00 97.75 174 TYR A N 1
ATOM 1359 C CA . TYR A 1 174 ? -4.193 14.510 0.289 1.00 97.75 174 TYR A CA 1
ATOM 1360 C C . TYR A 1 174 ? -3.125 15.024 1.261 1.00 97.75 174 TYR A C 1
ATOM 1362 O O . TYR A 1 174 ? -3.411 15.836 2.141 1.00 97.75 174 TYR A O 1
ATOM 1370 N N . ALA A 1 175 ? -1.869 14.626 1.063 1.00 96.50 175 ALA A N 1
ATOM 1371 C CA . ALA A 1 175 ? -0.770 15.056 1.915 1.00 96.50 175 ALA A CA 1
ATOM 1372 C C . ALA A 1 175 ? -0.543 16.574 1.882 1.00 96.50 175 ALA A C 1
ATOM 1374 O O . ALA A 1 175 ? -0.248 17.166 2.919 1.00 96.50 175 ALA A O 1
ATOM 1375 N N . GLN A 1 176 ? -0.717 17.213 0.721 1.00 95.38 176 GLN A N 1
ATOM 1376 C CA . GLN A 1 176 ? -0.668 18.672 0.597 1.00 95.38 176 GLN A CA 1
ATOM 1377 C C . GLN A 1 176 ? -1.825 19.343 1.343 1.00 95.38 176 GLN A C 1
ATOM 1379 O O . GLN A 1 176 ? -1.586 20.257 2.128 1.00 95.38 176 GLN A O 1
ATOM 1384 N N . ARG A 1 177 ? -3.060 18.861 1.152 1.00 96.50 177 ARG A N 1
ATOM 1385 C CA . ARG A 1 177 ? -4.270 19.391 1.803 1.00 96.50 177 ARG A CA 1
ATOM 1386 C C . ARG A 1 177 ? -4.173 19.361 3.329 1.00 96.50 177 ARG A C 1
ATOM 1388 O O . ARG A 1 177 ? -4.654 20.280 3.982 1.00 96.50 177 ARG A O 1
ATOM 1395 N N . HIS A 1 178 ? -3.549 18.322 3.880 1.00 96.00 178 HIS A N 1
ATOM 1396 C CA . HIS A 1 178 ? -3.382 18.129 5.324 1.00 96.00 178 HIS A CA 1
ATOM 1397 C C . HIS A 1 178 ? -1.994 18.548 5.846 1.00 96.00 178 HIS A C 1
ATOM 1399 O O . HIS A 1 178 ? -1.660 18.265 6.995 1.00 96.00 178 HIS A O 1
ATOM 1405 N N . CYS A 1 179 ? -1.175 19.213 5.021 1.00 94.50 179 CYS A N 1
ATOM 1406 C CA . CYS A 1 179 ? 0.173 19.682 5.366 1.00 94.50 179 CYS A CA 1
ATOM 1407 C C . CYS A 1 179 ? 1.090 18.596 5.971 1.00 94.50 179 CYS A C 1
ATOM 1409 O O . CYS A 1 179 ? 1.930 18.883 6.826 1.00 94.50 179 CYS A O 1
ATOM 1411 N N . LEU A 1 180 ? 0.963 17.343 5.520 1.00 93.44 180 LEU A N 1
ATOM 1412 C CA . LEU A 1 180 ? 1.654 16.198 6.128 1.00 93.44 180 LEU A CA 1
ATOM 1413 C C . LEU A 1 180 ? 3.179 16.275 5.988 1.00 93.44 180 LEU A C 1
ATOM 1415 O O . LEU A 1 180 ? 3.902 15.800 6.855 1.00 93.44 180 LEU A O 1
ATOM 1419 N N . PHE A 1 181 ? 3.670 16.915 4.927 1.00 87.00 181 PHE A N 1
ATOM 1420 C CA . PHE A 1 181 ? 5.103 17.030 4.636 1.00 87.00 181 PHE A CA 1
ATOM 1421 C C . PHE A 1 181 ? 5.793 18.227 5.309 1.00 87.00 181 PHE A C 1
ATOM 1423 O O . PHE A 1 181 ? 6.992 18.408 5.118 1.00 87.00 181 PHE A O 1
ATOM 1430 N N . GLN A 1 182 ? 5.051 19.073 6.033 1.00 67.75 182 GLN A N 1
ATOM 1431 C CA . GLN A 1 182 ? 5.551 20.350 6.568 1.00 67.75 182 GLN A CA 1
ATOM 1432 C C . GLN A 1 182 ? 5.940 20.303 8.047 1.00 67.75 182 GLN A C 1
ATOM 1434 O O . GLN A 1 182 ? 6.391 21.308 8.590 1.00 67.75 182 GLN A O 1
ATOM 1439 N N . ARG A 1 183 ? 5.762 19.166 8.724 1.00 56.00 183 ARG A N 1
ATOM 1440 C CA . ARG A 1 183 ? 6.347 19.003 10.054 1.00 56.00 183 ARG A CA 1
ATOM 1441 C C . ARG A 1 183 ? 7.833 18.749 9.867 1.00 56.00 183 ARG A C 1
ATOM 1443 O O . ARG A 1 183 ? 8.190 17.809 9.162 1.00 56.00 183 ARG A O 1
ATOM 1450 N N . ASP A 1 184 ? 8.663 19.593 10.471 1.00 45.03 184 ASP A N 1
ATOM 1451 C CA . ASP A 1 184 ? 10.094 19.345 10.608 1.00 45.03 184 ASP A CA 1
ATOM 1452 C C . ASP A 1 184 ? 10.270 17.991 11.306 1.00 45.03 184 ASP A C 1
ATOM 1454 O O . ASP A 1 184 ? 10.068 17.856 12.516 1.00 45.03 184 ASP A O 1
ATOM 1458 N N . ILE A 1 185 ? 10.536 16.969 10.498 1.00 50.12 185 ILE A N 1
ATOM 1459 C CA . ILE A 1 185 ? 10.894 15.620 10.916 1.00 50.12 185 ILE A CA 1
ATOM 1460 C C . ILE A 1 185 ? 12.407 15.469 10.807 1.00 50.12 185 ILE A C 1
ATOM 1462 O O . ILE A 1 185 ? 12.947 15.807 9.726 1.00 50.12 185 ILE A O 1
#

Nearest PDB structures (foldseek):
  8b6h-assembly1_EB  TM=3.060E-01  e=4.770E+00  Tetrahymena thermophila SB210
  1yux-assembly1_A  TM=3.261E-01  e=8.922E+00  Nitratidesulfovibrio vulgaris str. Hildenborough
  8rd2-assembly2_B  TM=2.018E-01  e=5.005E+00  Trypanosoma brucei
  7sqc-assembly1_1X  TM=1.625E-01  e=9.363E+00  Chlamydomonas reinhardtii

Solvent-accessible surface area (backbone atoms only — not comparable to full-atom values): 10176 Å² total; per-residue (Å²): 136,78,56,67,71,52,24,67,77,44,77,70,32,53,73,45,59,66,69,65,49,43,62,60,53,54,54,48,49,51,55,48,51,51,50,51,49,44,68,74,58,53,54,56,66,58,50,44,51,55,48,50,55,43,39,40,76,70,40,96,53,21,61,78,60,46,55,73,68,54,40,26,53,48,29,37,55,49,50,52,51,30,36,73,73,56,18,63,66,43,26,51,61,35,68,69,28,46,37,46,70,49,21,50,52,23,24,55,78,51,64,34,59,68,57,34,51,49,52,51,53,47,44,40,63,51,47,46,92,52,78,83,49,71,41,40,80,72,32,52,80,49,66,76,60,52,75,70,43,48,56,50,44,58,51,47,36,54,54,46,59,72,44,44,66,62,48,53,53,34,50,52,52,46,37,58,77,68,50,61,65,72,62,93,123

Secondary structure (DSSP, 8-state):
---HHHHHHTTT--HHHHTSTHHHHHHHHHHHHHHHHHHHS--HHHHHHHHHHHHHHHSTTTGGGS-HHHHHHHHHHHHHHHHHHHHHHHHHHSGGGGGHHHHHHHHHHTT-HHHHHHHHHHHHHHHTTS---SSHHHHGGG----HHHHHHHHHHHHHHHHHHHHHHHHHHHHHHHTTGGGS--

Foldseek 3Di:
DADPVQCVVQVNDDPCRSVVCPVVVVVVVVVVVVVVVCVVPPDLVVVLLVVLVCQQPPNPCHLVPDDLLSNLLNLLVLQLVQLVVPFPLSCLLDLSVLSLVSNLVSCVVLVVVQLNVLSVVLCCLQPNPDDRDNGNVVSPVSSPHDPVSVVVRVVSSVSVVVCSVVSVVSSVVSCVVVVSSVPPD

Sequence (185 aa):
MILPSTAAANGGMCVPCKRGFRKDIEEGKLRYEERKRAQANPDPATKHWRWLVGQVYRSPGGFAGLSEENRTYFAVCLLEGEIYNGGFHQYFLNSSGDHYAVALHGLEEVGAAACRRLLLDAKQVVFGQHEVPGTKAARFDYLDLKPAQERKLSGLDRSFGNEAAKLRELLAQYAQRHCLFQRDI